Protein AF-X0VLS6-F1 (afdb_monomer_lite)

Foldseek 3Di:
DAFAKWKDKDAQADPVVCPPDPPPPPPPRCCCPVCQPDADDAQWKKFKFKWFAAPVGDIDDTHWHPFQDWDDDPNDTTGTRMDHHHDDDPPDQPVPGRHMDMDMGRPDPPDDQPDDPVVRAQHAADCPPPDPSHRNGHGDDMDMDMDIPDDDLADADWDDKQQAAPVDNPHCRPNDIDTDRDDPNDVNFDFDPPPDDPPDFKTATADFDWAQKDADPDDDDPVRSPHRMDGDDTDPGGDGRGIDGPSCVPRVPPPDD

Radius of gyration: 24.27 Å; chains: 1; bounding box: 60×55×73 Å

Sequence (257 aa):
ATIDYSVNVAEKEDNTADAATPPGSIESKVSKLEYPSSTLKQNRTYQVGVVLSDRFGRQSTVILSSQDSTVQSGGNNFGGSTTFTAYLDETVDKVTFPGNALRVLFNQPIGPDSPNTSTGWPGIYNDDTTDKNYNPLGWYSYKIVVKQQEQEYYNVYLPGVLAAYPDDKELEIGKTSHTVLINDNINKVPRDLVEVGPTQKQFRSSVDLNGRVENQDSSPTSQNSKFTNKQFYPTKAGDVVSTIASDDDLFNGENTL

Structure (mmCIF, N/CA/C/O backbone):
data_AF-X0VLS6-F1
#
_entry.id   AF-X0VLS6-F1
#
loop_
_atom_site.group_PDB
_atom_site.id
_atom_site.type_symbol
_atom_site.label_atom_id
_atom_site.label_alt_id
_atom_site.label_comp_id
_atom_site.label_asym_id
_atom_site.label_entity_id
_atom_site.label_seq_id
_atom_site.pdbx_PDB_ins_code
_atom_site.Cartn_x
_atom_site.Cartn_y
_atom_site.Cartn_z
_atom_site.occupancy
_atom_site.B_iso_or_equiv
_atom_site.auth_seq_id
_atom_site.auth_comp_id
_atom_site.auth_asym_id
_atom_site.auth_atom_id
_atom_site.pdbx_PDB_model_num
ATOM 1 N N . ALA A 1 1 ? -21.217 0.503 14.279 1.00 63.03 1 ALA A N 1
ATOM 2 C CA . ALA A 1 1 ? -20.271 1.312 15.068 1.00 63.03 1 ALA A CA 1
ATOM 3 C C . ALA A 1 1 ? -19.613 2.318 14.144 1.00 63.03 1 ALA A C 1
ATOM 5 O O . ALA A 1 1 ? -19.244 1.932 13.042 1.00 63.03 1 ALA A O 1
ATOM 6 N N . THR A 1 2 ? -19.524 3.577 14.553 1.00 78.00 2 THR A N 1
ATOM 7 C CA . THR A 1 2 ? -18.857 4.644 13.797 1.00 78.00 2 THR A CA 1
ATOM 8 C C . THR A 1 2 ? -17.565 4.983 14.519 1.00 78.00 2 THR A C 1
ATOM 10 O O . THR A 1 2 ? -17.598 5.250 15.716 1.00 78.00 2 THR A O 1
ATOM 13 N N . ILE A 1 3 ? -16.440 4.934 13.812 1.00 88.50 3 ILE A N 1
ATOM 14 C CA . ILE A 1 3 ? -15.154 5.394 14.336 1.00 88.50 3 ILE A CA 1
ATOM 15 C C . ILE A 1 3 ? -14.855 6.722 13.666 1.00 88.50 3 ILE A C 1
ATOM 17 O O . ILE A 1 3 ? -14.916 6.823 12.439 1.00 88.50 3 ILE A O 1
ATOM 21 N N . ASP A 1 4 ? -14.533 7.721 14.478 1.00 90.56 4 ASP A N 1
ATOM 22 C CA . ASP A 1 4 ? -14.180 9.038 13.985 1.00 90.56 4 ASP A CA 1
ATOM 23 C C . ASP A 1 4 ? -12.691 9.096 13.625 1.00 90.56 4 ASP A C 1
ATOM 25 O O . ASP A 1 4 ? -11.817 9.315 14.468 1.00 90.56 4 ASP A O 1
ATOM 29 N N . TYR A 1 5 ? -12.411 8.864 12.347 1.00 94.25 5 TYR A N 1
ATOM 30 C CA . TYR A 1 5 ? -11.083 9.007 11.776 1.00 94.25 5 TYR A CA 1
ATOM 31 C C . TYR A 1 5 ? -11.152 9.654 10.399 1.00 94.25 5 TYR A C 1
ATOM 33 O O . TYR A 1 5 ? -12.177 9.585 9.722 1.00 94.25 5 TYR A O 1
ATOM 41 N N . SER A 1 6 ? -10.044 10.231 9.963 1.00 94.62 6 SER A N 1
ATOM 42 C CA . SER A 1 6 ? -9.880 10.833 8.647 1.00 94.62 6 SER A CA 1
ATOM 43 C C . SER A 1 6 ? -8.611 10.313 7.973 1.00 94.62 6 SER A C 1
ATOM 45 O O . SER A 1 6 ? -7.688 9.829 8.631 1.00 94.62 6 SER A O 1
ATOM 47 N N . VAL A 1 7 ? -8.561 10.387 6.646 1.00 94.88 7 VAL A N 1
ATOM 48 C CA . VAL A 1 7 ? -7.482 9.822 5.826 1.00 94.88 7 VAL A CA 1
ATOM 49 C C . VAL A 1 7 ? -6.867 10.899 4.944 1.00 94.88 7 VAL A C 1
ATOM 51 O O . VAL A 1 7 ? -7.560 11.784 4.443 1.00 94.88 7 VAL A O 1
ATOM 54 N N . ASN A 1 8 ? -5.560 10.814 4.729 1.00 93.06 8 ASN A N 1
ATOM 55 C CA . ASN A 1 8 ? -4.818 11.682 3.824 1.00 93.06 8 ASN A CA 1
ATOM 56 C C . ASN A 1 8 ? -3.721 10.891 3.086 1.00 93.06 8 ASN A C 1
ATOM 58 O O . ASN A 1 8 ? -3.303 9.823 3.534 1.00 93.06 8 ASN A O 1
ATOM 62 N N . VAL A 1 9 ? -3.249 11.427 1.962 1.00 92.06 9 VAL A N 1
ATOM 63 C CA . VAL A 1 9 ? -1.968 11.050 1.356 1.00 92.06 9 VAL A CA 1
ATOM 64 C C . VAL A 1 9 ? -1.042 12.254 1.442 1.00 92.06 9 VAL A C 1
ATOM 66 O O . VAL A 1 9 ? -1.406 13.339 0.991 1.00 92.06 9 VAL A O 1
ATOM 69 N N . ALA A 1 10 ? 0.152 12.042 1.982 1.00 88.88 10 ALA A N 1
ATOM 70 C CA . ALA A 1 10 ? 1.196 13.056 2.051 1.00 88.88 10 ALA A CA 1
ATOM 71 C C . ALA A 1 10 ? 2.574 12.404 1.949 1.00 88.88 10 ALA A C 1
ATOM 73 O O . ALA A 1 10 ? 2.706 11.181 2.070 1.00 88.88 10 ALA A O 1
ATOM 74 N N . GLU A 1 11 ? 3.601 13.223 1.739 1.00 87.81 11 GLU A N 1
ATOM 75 C CA . GLU A 1 11 ? 4.988 12.764 1.723 1.00 87.81 11 GLU A CA 1
ATOM 76 C C . GLU A 1 11 ? 5.339 12.047 3.026 1.00 87.81 11 GLU A C 1
ATOM 78 O O . GLU A 1 11 ? 4.756 12.302 4.082 1.00 87.81 11 GLU A O 1
ATOM 83 N N . LYS A 1 12 ? 6.285 11.118 2.969 1.00 86.31 12 LYS A N 1
ATOM 84 C CA . LYS A 1 12 ? 6.797 10.461 4.169 1.00 86.31 12 LYS A CA 1
ATOM 85 C C . LYS A 1 12 ? 7.438 11.476 5.097 1.00 86.31 12 LYS A C 1
ATOM 87 O O . LYS A 1 12 ? 8.182 12.344 4.653 1.00 86.31 12 LYS A O 1
ATOM 92 N N . GLU A 1 13 ? 7.162 11.347 6.391 1.00 76.69 13 GLU A N 1
ATOM 93 C CA . GLU A 1 13 ? 7.786 12.233 7.369 1.00 76.69 13 GLU A CA 1
ATOM 94 C C . GLU A 1 13 ? 9.285 11.967 7.465 1.00 76.69 13 GLU A C 1
ATOM 96 O O . GLU A 1 13 ? 9.726 10.817 7.573 1.00 76.69 13 GLU A O 1
ATOM 101 N N . ASP A 1 14 ? 10.048 13.057 7.428 1.00 67.62 14 ASP A N 1
ATOM 102 C CA . ASP A 1 14 ? 11.479 13.072 7.668 1.00 67.62 14 ASP A CA 1
ATOM 103 C C . ASP A 1 14 ? 11.739 13.377 9.142 1.00 67.62 14 ASP A C 1
ATOM 105 O O . ASP A 1 14 ? 11.674 14.525 9.570 1.00 67.62 14 ASP A O 1
ATOM 109 N N . ASN A 1 15 ? 12.018 12.332 9.916 1.00 60.94 15 ASN A N 1
ATOM 110 C CA . ASN A 1 15 ? 12.342 12.457 11.337 1.00 60.94 15 ASN A CA 1
ATOM 111 C C . ASN A 1 15 ? 13.812 12.106 11.620 1.00 60.94 15 ASN A C 1
ATOM 113 O O . ASN A 1 15 ? 14.164 11.666 12.709 1.00 60.94 15 ASN A O 1
ATOM 117 N N . THR A 1 16 ? 14.698 12.334 10.641 1.00 56.81 16 THR A N 1
ATOM 118 C CA . THR A 1 16 ? 16.154 12.123 10.783 1.00 56.81 16 THR A CA 1
ATOM 119 C C . THR A 1 16 ? 16.822 13.036 11.822 1.00 56.81 16 THR A C 1
ATOM 121 O O . THR A 1 16 ? 17.948 12.764 12.233 1.00 56.81 16 THR A O 1
ATOM 124 N N . ALA A 1 17 ? 16.135 14.086 12.286 1.00 53.53 17 ALA A N 1
ATOM 125 C CA . ALA A 1 17 ? 16.605 14.985 13.340 1.00 53.53 17 ALA A CA 1
ATOM 126 C C . ALA A 1 17 ? 16.283 14.507 14.776 1.00 53.53 17 ALA A C 1
ATOM 128 O O . ALA A 1 17 ? 16.876 15.024 15.722 1.00 53.53 17 ALA A O 1
ATOM 129 N N . ASP A 1 18 ? 15.410 13.506 14.958 1.00 53.88 18 ASP A N 1
ATOM 130 C CA . ASP A 1 18 ? 15.049 12.949 16.274 1.00 53.88 18 ASP A CA 1
ATOM 131 C C . ASP A 1 18 ? 16.057 11.869 16.717 1.00 53.88 18 ASP A C 1
ATOM 133 O O . ASP A 1 18 ? 15.724 10.718 16.989 1.00 53.88 18 ASP A O 1
ATOM 137 N N . ALA A 1 19 ? 17.335 12.240 16.822 1.00 49.69 19 ALA A N 1
ATOM 138 C CA . ALA A 1 19 ? 18.431 11.349 17.229 1.00 49.69 19 ALA A CA 1
ATOM 139 C C . ALA A 1 19 ? 18.357 10.856 18.698 1.00 49.69 19 ALA A C 1
ATOM 141 O O . ALA A 1 19 ? 19.306 10.251 19.196 1.00 49.69 19 ALA A O 1
ATOM 142 N N . ALA A 1 20 ? 17.256 11.125 19.409 1.00 51.69 20 ALA A N 1
ATOM 143 C CA . ALA A 1 20 ? 17.086 10.853 20.836 1.00 51.69 20 ALA A CA 1
ATOM 144 C C . ALA A 1 20 ? 15.886 9.949 21.175 1.00 51.69 20 ALA A C 1
ATOM 146 O O . ALA A 1 20 ? 15.536 9.843 22.350 1.00 51.69 20 ALA A O 1
ATOM 147 N N . THR A 1 21 ? 15.252 9.284 20.203 1.00 48.81 21 THR A N 1
ATOM 148 C CA . THR A 1 21 ? 14.234 8.265 20.510 1.00 48.81 21 THR A CA 1
ATOM 149 C C . THR A 1 21 ? 14.903 6.905 20.752 1.00 48.81 21 THR A C 1
ATOM 151 O O . THR A 1 21 ? 15.484 6.333 19.827 1.00 48.81 21 THR A O 1
ATOM 154 N N . PRO A 1 22 ? 14.887 6.365 21.987 1.00 46.28 22 PRO A N 1
ATOM 155 C CA . PRO A 1 22 ? 15.454 5.051 22.260 1.00 46.28 22 PRO A CA 1
ATOM 156 C C . PRO A 1 22 ? 14.721 3.951 21.467 1.00 46.28 22 PRO A C 1
ATOM 158 O O . PRO A 1 22 ? 13.501 4.019 21.284 1.00 46.28 22 PRO A O 1
ATOM 161 N N . PRO A 1 23 ? 15.427 2.897 21.017 1.00 42.62 23 PRO A N 1
ATOM 162 C CA . PRO A 1 23 ? 14.788 1.760 20.367 1.00 42.62 23 PRO A CA 1
ATOM 163 C C . PRO A 1 23 ? 13.777 1.121 21.332 1.00 42.62 23 PRO A C 1
ATOM 165 O O . PRO A 1 23 ? 14.145 0.646 22.404 1.00 42.62 23 PRO A O 1
ATOM 168 N N . GLY A 1 24 ? 12.493 1.153 20.967 1.00 46.25 24 GLY A N 1
ATOM 169 C CA . GLY A 1 24 ? 11.385 0.630 21.778 1.00 46.25 24 GLY A CA 1
ATOM 170 C C . GLY A 1 24 ? 10.363 1.673 22.243 1.00 46.25 24 GLY A C 1
ATOM 171 O O . GLY A 1 24 ? 9.257 1.290 22.620 1.00 46.25 24 GLY A O 1
ATOM 172 N N . SER A 1 25 ? 10.654 2.975 22.153 1.00 45.06 25 SER A N 1
ATOM 173 C CA . SER A 1 25 ? 9.617 4.012 22.235 1.00 45.06 25 SER A CA 1
ATOM 174 C C . SER A 1 25 ? 9.055 4.253 20.836 1.00 45.06 25 SER A C 1
ATOM 176 O O . SER A 1 25 ? 9.600 5.044 20.070 1.00 45.06 25 SER A O 1
ATOM 178 N N . ILE A 1 26 ? 7.995 3.526 20.471 1.00 44.97 26 ILE A N 1
ATOM 179 C CA . ILE A 1 26 ? 7.269 3.739 19.212 1.00 44.97 26 ILE A CA 1
ATOM 180 C C . ILE A 1 26 ? 6.478 5.050 19.330 1.00 44.97 26 ILE A C 1
ATOM 182 O O . ILE A 1 26 ? 5.266 5.050 19.523 1.00 44.97 26 ILE A O 1
ATOM 186 N N . GLU A 1 27 ? 7.154 6.188 19.201 1.00 49.00 27 GLU A N 1
ATOM 187 C CA . GLU A 1 27 ? 6.511 7.348 18.594 1.00 49.00 27 GLU A CA 1
ATOM 188 C C . GLU A 1 27 ? 6.609 7.144 17.077 1.00 49.00 27 GLU A C 1
ATOM 190 O O . GLU A 1 27 ? 7.662 7.284 16.464 1.00 49.00 27 GLU A O 1
ATOM 195 N N . SER A 1 28 ? 5.504 6.673 16.497 1.00 52.31 28 SER A N 1
ATOM 196 C CA . SER A 1 28 ? 5.309 6.272 15.097 1.00 52.31 28 SER A CA 1
ATOM 197 C C . SER A 1 28 ? 5.700 7.366 14.090 1.00 52.31 28 SER A C 1
ATOM 199 O O . SER A 1 28 ? 4.836 8.084 13.583 1.00 52.31 28 SER A O 1
ATOM 201 N N . LYS A 1 29 ? 6.994 7.503 13.788 1.00 54.50 29 LYS A N 1
ATOM 202 C CA . LYS A 1 29 ? 7.514 8.614 12.977 1.00 54.50 29 LYS A CA 1
ATOM 203 C C . LYS A 1 29 ? 8.656 8.252 12.018 1.00 54.50 29 LYS A C 1
ATOM 205 O O . LYS A 1 29 ? 9.225 9.124 11.383 1.00 54.50 29 LYS A O 1
ATOM 210 N N . VAL A 1 30 ? 8.990 6.987 11.800 1.00 60.09 30 VAL A N 1
ATOM 211 C CA . VAL A 1 30 ? 10.199 6.615 11.026 1.00 60.09 30 VAL A CA 1
ATOM 212 C C . VAL A 1 30 ? 9.938 6.207 9.569 1.00 60.09 30 VAL A C 1
ATOM 214 O O . VAL A 1 30 ? 10.781 5.577 8.946 1.00 60.09 30 VAL A O 1
ATOM 217 N N . SER A 1 31 ? 8.816 6.608 8.960 1.00 65.56 31 SER A N 1
ATOM 218 C CA . SER A 1 31 ? 8.404 6.116 7.626 1.00 65.56 31 SER A CA 1
ATOM 219 C C . SER A 1 31 ? 9.444 6.282 6.498 1.00 65.56 31 SER A C 1
ATOM 221 O O . SER A 1 31 ? 9.544 5.406 5.633 1.00 65.56 31 SER A O 1
ATOM 223 N N . LYS A 1 32 ? 10.233 7.369 6.501 1.00 72.38 32 LYS A N 1
ATOM 224 C CA . LYS A 1 32 ? 11.347 7.589 5.558 1.00 72.38 32 LYS A CA 1
ATOM 225 C C . LYS A 1 32 ? 12.563 6.701 5.857 1.00 72.38 32 LYS A C 1
ATOM 227 O O . LYS A 1 32 ? 13.225 6.266 4.923 1.00 72.38 32 LYS A O 1
ATOM 232 N N . LEU A 1 33 ? 12.839 6.419 7.132 1.00 72.19 33 LEU A N 1
ATOM 233 C CA . LEU A 1 33 ? 13.972 5.598 7.572 1.00 72.19 33 LEU A CA 1
ATOM 234 C C . LEU A 1 33 ? 13.683 4.093 7.458 1.00 72.19 33 LEU A C 1
ATOM 236 O O . LEU A 1 33 ? 14.534 3.345 6.995 1.00 72.19 33 LEU A O 1
ATOM 240 N N . GLU A 1 34 ? 12.486 3.650 7.847 1.00 72.06 34 GLU A N 1
ATOM 241 C CA . GLU A 1 34 ? 12.073 2.242 7.775 1.00 72.06 34 GLU A CA 1
ATOM 242 C C . GLU A 1 34 ? 11.823 1.786 6.337 1.00 72.06 34 GLU A C 1
ATOM 244 O O . GLU A 1 34 ? 12.120 0.650 5.978 1.00 72.06 34 GLU A O 1
ATOM 249 N N . TYR A 1 35 ? 11.274 2.672 5.500 1.00 77.12 35 TYR A N 1
ATOM 250 C CA . TYR A 1 35 ? 10.853 2.325 4.145 1.00 77.12 35 TYR A CA 1
ATOM 251 C C . TYR A 1 35 ? 11.384 3.315 3.096 1.00 77.12 35 TYR A C 1
ATOM 253 O O . TYR A 1 35 ? 10.581 3.876 2.348 1.00 77.12 35 TYR A O 1
ATOM 261 N N . PRO A 1 36 ? 12.701 3.536 2.970 1.00 74.31 36 PRO A N 1
ATOM 262 C CA . PRO A 1 36 ? 13.257 4.573 2.093 1.00 74.31 36 PRO A CA 1
ATOM 263 C C . PRO A 1 36 ? 12.896 4.376 0.613 1.00 74.31 36 PRO A C 1
ATOM 265 O O . PRO A 1 36 ? 12.669 5.343 -0.103 1.00 74.31 36 PRO A O 1
ATOM 268 N N . SER A 1 37 ? 12.765 3.123 0.166 1.00 75.25 37 SER A N 1
ATOM 269 C CA . SER A 1 37 ? 12.515 2.782 -1.245 1.00 75.25 37 SER A CA 1
ATOM 270 C C . SER A 1 37 ? 11.058 2.421 -1.555 1.00 75.25 37 SER A C 1
ATOM 272 O O . SER A 1 37 ? 10.762 1.911 -2.632 1.00 75.25 37 SER A O 1
ATOM 274 N N . SER A 1 38 ? 10.131 2.632 -0.616 1.00 81.56 38 SER A N 1
ATOM 275 C CA . SER A 1 38 ? 8.702 2.362 -0.839 1.00 81.56 38 SER A CA 1
ATOM 276 C C . SER A 1 38 ? 7.930 3.659 -1.038 1.00 81.56 38 SER A C 1
ATOM 278 O O . SER A 1 38 ? 8.164 4.637 -0.342 1.00 81.56 38 SER A O 1
ATOM 280 N N . THR A 1 39 ? 6.946 3.673 -1.924 1.00 86.75 39 THR A N 1
ATOM 281 C CA . THR A 1 39 ? 6.028 4.808 -2.073 1.00 86.75 39 THR A CA 1
ATOM 282 C C . THR A 1 39 ? 4.646 4.301 -2.446 1.00 86.75 39 THR A C 1
ATOM 284 O O . THR A 1 39 ? 4.511 3.254 -3.082 1.00 86.75 39 THR A O 1
ATOM 287 N N . LEU A 1 40 ? 3.614 5.055 -2.074 1.00 88.56 40 LEU A N 1
ATOM 288 C CA . LEU A 1 40 ? 2.271 4.842 -2.592 1.00 88.56 40 LEU A CA 1
ATOM 289 C C . LEU A 1 40 ? 2.274 5.006 -4.121 1.00 88.56 40 LEU A C 1
ATOM 291 O O . LEU A 1 40 ? 2.936 5.905 -4.654 1.00 88.56 40 LEU A O 1
ATOM 295 N N . LYS A 1 41 ? 1.554 4.130 -4.831 1.00 87.25 41 LYS A N 1
ATOM 296 C CA . LYS A 1 41 ? 1.437 4.216 -6.291 1.00 87.25 41 LYS A CA 1
ATOM 297 C C . LYS A 1 41 ? 0.589 5.422 -6.653 1.00 87.25 41 LYS A C 1
ATOM 299 O O . LYS A 1 41 ? -0.475 5.605 -6.086 1.00 87.25 41 LYS A O 1
ATOM 304 N N . GLN A 1 42 ? 1.036 6.190 -7.633 1.00 88.81 42 GLN A N 1
ATOM 305 C CA . GLN A 1 42 ? 0.333 7.380 -8.104 1.00 88.81 42 GLN A CA 1
ATOM 306 C C . GLN A 1 42 ? -0.798 7.035 -9.077 1.00 88.81 42 GLN A C 1
ATOM 308 O O . GLN A 1 42 ? -0.799 5.971 -9.703 1.00 88.81 42 GLN A O 1
ATOM 313 N N . ASN A 1 43 ? -1.719 7.981 -9.253 1.00 89.69 43 ASN A N 1
ATOM 314 C CA . ASN A 1 43 ? -2.941 7.852 -10.045 1.00 89.69 43 ASN A CA 1
ATOM 315 C C . ASN A 1 43 ? -3.792 6.657 -9.604 1.00 89.69 43 ASN A C 1
ATOM 317 O O . ASN A 1 43 ? -4.210 5.827 -10.414 1.00 89.69 43 ASN A O 1
ATOM 321 N N . ARG A 1 44 ? -3.974 6.533 -8.290 1.00 90.94 44 ARG A N 1
ATOM 322 C CA . ARG A 1 44 ? -4.742 5.460 -7.660 1.00 90.94 44 ARG A CA 1
ATOM 323 C C . ARG A 1 44 ? -5.655 6.020 -6.590 1.00 90.94 44 ARG A C 1
ATOM 325 O O . ARG A 1 44 ? -5.337 7.005 -5.924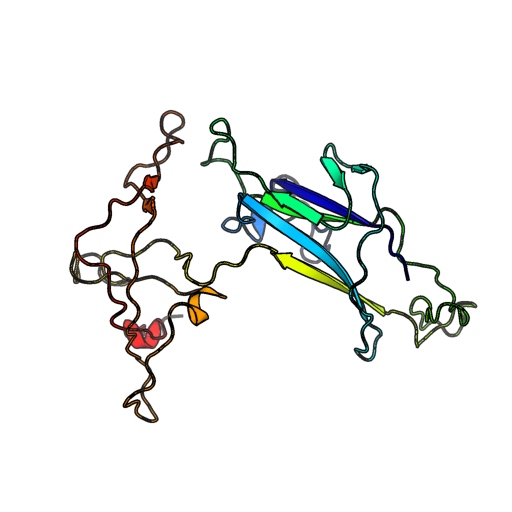 1.00 90.94 44 ARG A O 1
ATOM 332 N N . THR A 1 45 ? -6.769 5.339 -6.405 1.00 94.75 45 THR A N 1
ATOM 333 C CA . THR A 1 45 ? -7.748 5.607 -5.370 1.00 94.75 45 THR A CA 1
ATOM 334 C C . THR A 1 45 ? -7.634 4.532 -4.302 1.00 94.75 45 THR A C 1
ATOM 336 O O . THR A 1 45 ? -7.796 3.337 -4.568 1.00 94.75 45 THR A O 1
ATOM 339 N N . TYR A 1 46 ? -7.382 4.965 -3.073 1.00 95.44 46 TYR A N 1
ATOM 340 C CA . TYR A 1 46 ? -7.296 4.103 -1.906 1.00 95.44 46 TYR A CA 1
ATOM 341 C C . TYR A 1 46 ? -8.494 4.337 -0.998 1.00 95.44 46 TYR A C 1
ATOM 343 O O . TYR A 1 46 ? -8.858 5.474 -0.711 1.00 95.44 46 TYR A O 1
ATOM 351 N N . GLN A 1 47 ? -9.090 3.249 -0.524 1.00 95.88 47 GLN A N 1
ATOM 352 C CA . GLN A 1 47 ? -10.107 3.257 0.514 1.00 95.88 47 GLN A CA 1
ATOM 353 C C . GLN A 1 47 ? -9.551 2.582 1.763 1.00 95.88 47 GLN A C 1
ATOM 355 O O . GLN A 1 47 ? -9.024 1.472 1.699 1.00 95.88 47 GLN A O 1
ATOM 360 N N . VAL A 1 48 ? -9.676 3.253 2.898 1.00 96.62 48 VAL A N 1
ATOM 361 C CA . VAL A 1 48 ? -9.113 2.830 4.177 1.00 96.62 48 VAL A CA 1
ATOM 362 C C . VAL A 1 48 ? -10.240 2.547 5.144 1.00 96.62 48 VAL A C 1
ATOM 364 O O . VAL A 1 48 ? -11.145 3.365 5.310 1.00 96.62 48 VAL A O 1
ATOM 367 N N . GLY A 1 49 ? -10.158 1.402 5.802 1.00 96.31 49 GLY A N 1
ATOM 368 C CA . GLY A 1 49 ? -11.090 0.966 6.825 1.00 96.31 49 GLY A CA 1
ATOM 369 C C . GLY A 1 49 ? -10.379 0.576 8.112 1.00 96.31 49 GLY A C 1
ATOM 370 O O . GLY A 1 49 ? -9.198 0.226 8.109 1.00 96.31 49 GLY A O 1
ATOM 371 N N . VAL A 1 50 ? -11.126 0.591 9.208 1.00 95.94 50 VAL A N 1
ATOM 372 C CA . VAL A 1 50 ? -10.684 0.073 10.504 1.00 95.94 50 VAL A CA 1
ATOM 373 C C . VAL A 1 50 ? -11.450 -1.210 10.806 1.00 95.94 50 VAL A C 1
ATOM 375 O O . VAL A 1 50 ? -12.668 -1.271 10.645 1.00 95.94 50 VAL A O 1
ATOM 378 N N . VAL A 1 51 ? -10.744 -2.243 11.251 1.00 96.06 51 VAL A N 1
ATOM 379 C CA . VAL A 1 51 ? -11.337 -3.483 11.761 1.00 96.06 51 VAL A CA 1
ATOM 380 C C . VAL A 1 51 ? -10.967 -3.611 13.227 1.00 96.06 51 VAL A C 1
ATOM 382 O O . VAL A 1 51 ? -9.786 -3.609 13.568 1.00 96.06 51 VAL A O 1
ATOM 385 N N . LEU A 1 52 ? -11.965 -3.736 14.094 1.00 95.00 52 LEU A N 1
ATOM 386 C CA . LEU A 1 52 ? -11.755 -3.978 15.516 1.00 95.00 52 LEU A CA 1
ATOM 387 C C . LEU A 1 52 ? -11.645 -5.477 15.766 1.00 95.00 52 LEU A C 1
ATOM 389 O O . LEU A 1 52 ? -12.301 -6.276 15.100 1.00 95.00 52 LEU A O 1
ATOM 393 N N . SER A 1 53 ? -10.786 -5.861 16.701 1.00 95.19 53 SER A N 1
ATOM 394 C CA . SER A 1 53 ? -10.566 -7.245 17.110 1.00 95.19 53 SER A CA 1
ATOM 395 C C . SER A 1 53 ? -10.610 -7.345 18.627 1.00 95.19 53 SER A C 1
ATOM 397 O O . SER A 1 53 ? -10.026 -6.522 19.335 1.00 95.19 53 SER A O 1
ATOM 399 N N . ASP A 1 54 ? -11.305 -8.349 19.144 1.00 94.19 54 ASP A N 1
ATOM 400 C CA . ASP A 1 54 ? -11.224 -8.674 20.565 1.00 94.19 54 ASP A CA 1
ATOM 401 C C . ASP A 1 54 ? -9.952 -9.483 20.876 1.00 94.19 54 ASP A C 1
ATOM 403 O O . ASP A 1 54 ? -9.174 -9.837 19.984 1.00 94.19 54 ASP A O 1
ATOM 407 N N . ARG A 1 55 ? -9.730 -9.796 22.157 1.00 93.50 55 ARG A N 1
ATOM 408 C CA . ARG A 1 55 ? -8.573 -10.596 22.595 1.00 93.50 55 ARG A CA 1
ATOM 409 C C . ARG A 1 55 ? -8.598 -12.039 22.060 1.00 93.50 55 ARG A C 1
ATOM 411 O O . ARG A 1 55 ? -7.557 -12.687 22.011 1.00 93.50 55 ARG A O 1
ATOM 418 N N . PHE A 1 56 ? -9.759 -12.540 21.639 1.00 92.62 56 PHE A N 1
ATOM 419 C CA . PHE A 1 56 ? -9.949 -13.902 21.130 1.00 92.62 56 PHE A CA 1
ATOM 420 C C . PHE A 1 56 ? -9.880 -13.985 19.596 1.00 92.62 56 PHE A C 1
ATOM 422 O O . PHE A 1 56 ? -10.065 -15.061 19.029 1.00 92.62 56 PHE A O 1
ATOM 429 N N . GLY A 1 57 ? -9.607 -12.868 18.915 1.00 90.25 57 GLY A N 1
ATOM 430 C CA . GLY A 1 57 ? -9.441 -12.798 17.466 1.00 90.25 57 GLY A CA 1
ATOM 431 C C . GLY A 1 57 ? -10.741 -12.687 16.664 1.00 90.25 57 GLY A C 1
ATOM 432 O O . GLY A 1 57 ? -10.677 -12.732 15.434 1.00 90.25 57 GLY A O 1
ATOM 433 N N . ARG A 1 58 ? -11.905 -12.510 17.307 1.00 92.75 58 ARG A N 1
ATOM 434 C CA . ARG A 1 58 ? -13.162 -12.190 16.605 1.00 92.75 58 ARG A CA 1
ATOM 435 C C . ARG A 1 58 ? -13.100 -10.748 16.115 1.00 92.75 58 ARG A C 1
ATOM 437 O O . ARG A 1 58 ? -12.618 -9.870 16.828 1.00 92.75 58 ARG A O 1
ATOM 444 N N . GLN A 1 59 ? -13.585 -10.511 14.900 1.00 94.56 59 GLN A N 1
ATOM 445 C CA . GLN A 1 59 ? -13.391 -9.243 14.196 1.00 94.56 59 GLN A CA 1
ATOM 446 C C . GLN A 1 59 ? -14.720 -8.569 13.867 1.00 94.56 59 GLN A C 1
ATOM 448 O O . GLN A 1 59 ? -15.717 -9.240 13.594 1.00 94.56 59 GLN A O 1
ATOM 453 N N . SER A 1 60 ? -14.726 -7.237 13.865 1.00 92.88 60 SER A N 1
ATOM 454 C CA . SER A 1 60 ? -15.822 -6.462 13.291 1.00 92.88 60 SER A CA 1
ATOM 455 C C . SER A 1 60 ? -15.806 -6.547 11.762 1.00 92.88 60 SER A C 1
ATOM 457 O O . SER A 1 60 ? -14.802 -6.895 11.140 1.00 92.88 60 SER A O 1
ATOM 459 N N . THR A 1 61 ? -16.902 -6.139 11.125 1.00 93.50 61 THR A N 1
ATOM 460 C CA . THR A 1 61 ? -16.844 -5.738 9.715 1.00 93.50 61 THR A CA 1
ATOM 461 C C . THR A 1 61 ? -15.923 -4.527 9.548 1.00 93.50 61 THR A C 1
ATOM 463 O O . THR A 1 61 ? -15.601 -3.841 10.523 1.00 93.50 61 THR A O 1
ATOM 466 N N . VAL A 1 62 ? -15.529 -4.231 8.309 1.00 95.19 62 VAL A N 1
ATOM 467 C CA . VAL A 1 62 ? -14.761 -3.020 8.000 1.00 95.19 62 VAL A CA 1
ATOM 468 C C . VAL A 1 62 ? -15.598 -1.786 8.331 1.00 95.19 62 VAL A C 1
ATOM 470 O O . VAL A 1 62 ? -16.704 -1.623 7.816 1.00 95.19 62 VAL A O 1
ATOM 473 N N . ILE A 1 63 ? -15.070 -0.930 9.200 1.00 94.12 63 ILE A N 1
ATOM 474 C CA . ILE A 1 63 ? -15.669 0.346 9.580 1.00 94.12 63 ILE A CA 1
ATOM 475 C C . ILE A 1 63 ? -15.019 1.422 8.719 1.00 94.12 63 ILE A C 1
ATOM 477 O O . ILE A 1 63 ? -13.808 1.626 8.784 1.00 94.12 63 ILE A O 1
ATOM 481 N N . LEU A 1 64 ? -15.828 2.085 7.897 1.00 94.69 64 LEU A N 1
ATOM 482 C CA . LEU A 1 64 ? -15.397 3.226 7.101 1.00 94.69 64 LEU A CA 1
ATOM 483 C C . LEU A 1 64 ? -15.606 4.519 7.888 1.00 94.69 64 LEU A C 1
ATOM 485 O O . LEU A 1 64 ? -16.560 4.644 8.657 1.00 94.69 64 LEU A O 1
ATOM 489 N N . SER A 1 65 ? -14.721 5.482 7.661 1.00 92.75 65 SER A N 1
ATOM 490 C CA . SER A 1 65 ? -14.869 6.845 8.157 1.00 92.75 65 SER A CA 1
ATOM 491 C C . SER A 1 65 ? -16.155 7.465 7.617 1.00 92.75 65 SER A C 1
ATOM 493 O O . SER A 1 65 ? -16.434 7.385 6.417 1.00 92.75 65 SER A O 1
ATOM 495 N N . SER A 1 66 ? -16.904 8.099 8.517 1.00 86.50 66 SER A N 1
ATOM 496 C CA . SER A 1 66 ? -18.082 8.912 8.216 1.00 86.50 66 SER A CA 1
ATOM 497 C C . SER A 1 66 ? -17.753 10.405 8.095 1.00 86.50 66 SER A C 1
ATOM 499 O O . SER A 1 66 ? -18.649 11.234 8.225 1.00 86.50 66 SER A O 1
ATOM 501 N N . GLN A 1 67 ? -16.474 10.764 7.946 1.00 87.19 67 GLN A N 1
ATOM 502 C CA . GLN A 1 67 ? -16.055 12.155 7.816 1.00 87.19 67 GLN A CA 1
ATOM 503 C C . GLN A 1 67 ? -16.278 12.655 6.390 1.00 87.19 67 GLN A C 1
ATOM 505 O O . GLN A 1 67 ? -15.619 12.202 5.457 1.00 87.19 67 GLN A O 1
ATOM 510 N N . ASP A 1 68 ? -17.177 13.626 6.248 1.00 79.62 68 ASP A N 1
ATOM 511 C CA . ASP A 1 68 ? -17.434 14.321 4.979 1.00 79.62 68 ASP A CA 1
ATOM 512 C C . ASP A 1 68 ? -16.690 15.664 4.892 1.00 79.62 68 ASP A C 1
ATOM 514 O O . ASP A 1 68 ? -16.462 16.194 3.804 1.00 79.62 68 ASP A O 1
ATOM 518 N N . SER A 1 69 ? -16.288 16.213 6.041 1.00 83.12 69 SER A N 1
ATOM 519 C CA . SER A 1 69 ? -15.585 17.493 6.145 1.00 83.12 69 SER A CA 1
ATOM 520 C C . SER A 1 69 ? -14.073 17.304 6.210 1.00 83.12 69 SER A C 1
ATOM 522 O O . SER A 1 69 ? -13.569 16.348 6.801 1.00 83.12 69 SER A O 1
ATOM 524 N N . THR A 1 70 ? -13.333 18.264 5.657 1.00 86.25 70 THR A N 1
ATOM 525 C CA . THR A 1 70 ? -11.872 18.282 5.756 1.00 86.25 70 THR A CA 1
ATOM 526 C C . THR A 1 70 ? -11.423 18.637 7.175 1.00 86.25 70 THR A C 1
ATOM 528 O O . THR A 1 70 ? -11.767 19.703 7.687 1.00 86.25 70 THR A O 1
ATOM 531 N N . VAL A 1 71 ? -10.591 17.789 7.777 1.00 87.69 71 VAL A N 1
ATOM 532 C CA . VAL A 1 71 ? -9.920 18.026 9.063 1.00 87.69 71 VAL A CA 1
ATOM 533 C C . VAL A 1 71 ? -8.472 18.438 8.804 1.00 87.69 71 VAL A C 1
ATOM 535 O O . VAL A 1 71 ? -7.756 17.775 8.059 1.00 87.69 71 VAL A O 1
ATOM 538 N N . GLN A 1 72 ? -8.029 19.535 9.415 1.00 87.19 72 GLN A N 1
ATOM 539 C CA . GLN A 1 72 ? -6.648 20.012 9.318 1.00 87.19 72 GLN A CA 1
ATOM 540 C C . GLN A 1 72 ? -5.819 19.477 10.481 1.00 87.19 72 GLN A C 1
ATOM 542 O O . GLN A 1 72 ? -6.183 19.682 11.637 1.00 87.19 72 GLN A O 1
ATOM 547 N N . SER A 1 73 ? -4.686 18.841 10.192 1.00 82.88 73 SER A N 1
ATOM 548 C CA . SER A 1 73 ? -3.717 18.446 11.218 1.00 82.88 73 SER A CA 1
ATOM 549 C C . SER A 1 73 ? -2.302 18.459 10.649 1.00 82.88 73 SER A C 1
ATOM 551 O O . SER A 1 73 ? -2.064 17.947 9.557 1.00 82.88 73 SER A O 1
ATOM 553 N N . GLY A 1 74 ? -1.361 19.090 11.359 1.00 76.75 74 GLY A N 1
ATOM 554 C CA . GLY A 1 74 ? 0.042 19.168 10.930 1.00 76.75 74 GLY A CA 1
ATOM 555 C C . GLY A 1 74 ? 0.236 19.762 9.527 1.00 76.75 74 GLY A C 1
ATOM 556 O O . GLY A 1 74 ? 1.073 19.272 8.778 1.00 76.75 74 GLY A O 1
ATOM 557 N N . GLY A 1 75 ? -0.582 20.749 9.138 1.00 79.94 75 GLY A N 1
ATOM 558 C CA . GLY A 1 75 ? -0.538 21.372 7.807 1.00 79.94 75 GLY A CA 1
ATOM 559 C C . GLY A 1 75 ? -1.101 20.519 6.662 1.00 79.94 75 GLY A C 1
ATOM 560 O O . GLY A 1 75 ? -0.999 20.927 5.510 1.00 79.94 75 GLY A O 1
ATOM 561 N N . ASN A 1 76 ? -1.690 19.357 6.963 1.00 85.00 76 ASN A N 1
ATOM 562 C CA . ASN A 1 76 ? -2.280 18.456 5.978 1.00 85.00 76 ASN A CA 1
ATOM 563 C C . ASN A 1 76 ? -3.808 18.406 6.088 1.00 85.00 76 ASN A C 1
ATOM 565 O O . ASN A 1 76 ? -4.383 18.470 7.179 1.00 85.00 76 ASN A O 1
ATOM 569 N N . ASN A 1 77 ? -4.445 18.200 4.935 1.00 90.19 77 ASN A N 1
ATOM 570 C CA . ASN A 1 77 ? -5.891 18.084 4.786 1.00 90.19 77 ASN A CA 1
ATOM 571 C C . ASN A 1 77 ? -6.298 16.606 4.833 1.00 90.19 77 ASN A C 1
ATOM 573 O O . ASN A 1 77 ? -6.016 15.857 3.896 1.00 90.19 77 ASN A O 1
ATOM 577 N N . PHE A 1 78 ? -6.998 16.188 5.880 1.00 92.88 78 PHE A N 1
ATOM 578 C CA . PHE A 1 78 ? -7.571 14.850 5.995 1.00 92.88 78 PHE A CA 1
ATOM 579 C C . PHE A 1 78 ? -9.051 14.868 5.615 1.00 92.88 78 PHE A C 1
ATOM 581 O O . PHE A 1 78 ? -9.767 15.796 5.976 1.00 92.88 78 PHE A O 1
ATOM 588 N N . GLY A 1 79 ? -9.511 13.846 4.899 1.00 91.94 79 GLY A N 1
ATOM 589 C CA . GLY A 1 79 ? -10.909 13.682 4.494 1.00 91.94 79 GLY A CA 1
ATOM 590 C C . GLY A 1 79 ? -11.480 12.335 4.930 1.00 91.94 79 GLY A C 1
ATOM 591 O O . GLY A 1 79 ? -10.946 11.690 5.830 1.00 91.94 79 GLY A O 1
ATOM 592 N N . GLY A 1 80 ? -12.557 11.903 4.277 1.00 92.12 80 GLY A N 1
ATOM 593 C CA . GLY A 1 80 ? -13.214 10.628 4.562 1.00 92.12 80 GLY A CA 1
ATOM 594 C C . GLY A 1 80 ? -12.378 9.386 4.237 1.00 92.12 80 GLY A C 1
ATOM 595 O O . GLY A 1 80 ? -11.177 9.437 3.985 1.00 92.12 80 GLY A O 1
ATOM 596 N N . SER A 1 81 ? -13.034 8.225 4.208 1.00 93.38 81 SER A N 1
ATOM 597 C CA . SER A 1 81 ? -12.364 6.921 4.045 1.00 93.38 81 SER A CA 1
ATOM 598 C C . SER A 1 81 ? -11.661 6.709 2.701 1.00 93.38 81 SER A C 1
ATOM 600 O O . SER A 1 81 ? -10.892 5.759 2.573 1.00 93.38 81 SER A O 1
ATOM 602 N N . THR A 1 82 ? -11.931 7.542 1.695 1.00 93.94 82 THR A N 1
ATOM 603 C CA . THR A 1 82 ? -11.399 7.387 0.336 1.00 93.94 82 THR A CA 1
ATOM 604 C C . THR A 1 82 ? -10.524 8.575 -0.030 1.00 93.94 82 THR A C 1
ATOM 606 O O . THR A 1 82 ? -10.923 9.723 0.143 1.00 93.94 82 THR A O 1
ATOM 609 N N . THR A 1 83 ? -9.339 8.299 -0.565 1.00 93.50 83 THR A N 1
ATOM 610 C CA . THR A 1 83 ? -8.370 9.314 -0.975 1.00 93.50 83 THR A CA 1
ATOM 611 C C . THR A 1 83 ? -7.744 8.947 -2.317 1.00 93.50 83 THR A C 1
ATOM 613 O O . THR A 1 83 ? -7.506 7.774 -2.611 1.00 93.50 83 THR A O 1
ATOM 616 N N . PHE A 1 84 ? -7.500 9.957 -3.147 1.00 92.88 84 PHE A N 1
ATOM 617 C CA . PHE A 1 84 ? -6.860 9.804 -4.447 1.00 92.88 84 PHE A CA 1
ATOM 618 C C . PHE A 1 84 ? -5.434 10.339 -4.382 1.00 92.88 84 PHE A C 1
ATOM 620 O O . PHE A 1 84 ? -5.202 11.455 -3.920 1.00 92.88 84 PHE A O 1
ATOM 627 N N . THR A 1 85 ? -4.479 9.561 -4.879 1.00 93.00 85 THR A N 1
ATOM 628 C CA . THR A 1 85 ? -3.104 10.021 -5.071 1.00 93.00 85 THR A CA 1
ATOM 629 C C . THR A 1 85 ? -2.898 10.388 -6.528 1.00 93.00 85 THR A C 1
ATOM 631 O O . THR A 1 85 ? -2.968 9.544 -7.417 1.00 93.00 85 THR A O 1
ATOM 634 N N . ALA A 1 86 ? -2.650 11.671 -6.770 1.00 90.88 86 ALA A N 1
ATOM 635 C CA . ALA A 1 86 ? -2.348 12.189 -8.095 1.00 90.88 86 ALA A CA 1
ATOM 636 C C . ALA A 1 86 ? -0.931 11.804 -8.548 1.00 90.88 86 ALA A C 1
ATOM 638 O O . ALA A 1 86 ? -0.110 11.325 -7.759 1.00 90.88 86 ALA A O 1
ATOM 639 N N . TYR A 1 87 ? -0.646 12.028 -9.831 1.00 88.62 87 TYR A N 1
ATOM 640 C CA . TYR A 1 87 ? 0.733 12.048 -10.306 1.00 88.62 87 TYR A CA 1
ATOM 641 C C . TYR A 1 87 ? 1.509 13.177 -9.629 1.00 88.62 87 TYR A C 1
ATOM 643 O O . TYR A 1 87 ? 0.951 14.242 -9.364 1.00 88.62 87 TYR A O 1
ATOM 651 N N . LEU A 1 88 ? 2.789 12.933 -9.354 1.00 85.62 88 LEU A N 1
ATOM 652 C CA . LEU A 1 88 ? 3.682 13.994 -8.907 1.00 85.62 88 LEU A CA 1
ATOM 653 C C . LEU A 1 88 ? 3.825 15.034 -10.013 1.00 85.62 88 LEU A C 1
ATOM 655 O O . LEU A 1 88 ? 3.952 14.695 -11.192 1.00 85.62 88 LEU A O 1
ATOM 659 N N . ASP A 1 89 ? 3.817 16.293 -9.599 1.00 84.12 89 ASP A N 1
ATOM 660 C CA . ASP A 1 89 ? 4.082 17.425 -10.471 1.00 84.12 89 ASP A CA 1
ATOM 661 C C . ASP A 1 89 ? 5.546 17.391 -10.957 1.00 84.12 89 ASP A C 1
ATOM 663 O O . ASP A 1 89 ? 6.444 16.895 -10.270 1.00 84.12 89 ASP A O 1
ATOM 667 N N . GLU A 1 90 ? 5.805 17.937 -12.145 1.00 80.00 90 GLU A N 1
ATOM 668 C CA . GLU A 1 90 ? 7.149 18.079 -12.714 1.00 80.00 90 GLU A CA 1
ATOM 669 C C . GLU A 1 90 ? 8.093 18.973 -11.888 1.00 80.00 90 GLU A C 1
ATOM 671 O O . GLU A 1 90 ? 9.296 19.019 -12.165 1.00 80.00 90 GLU A O 1
ATOM 676 N N . THR A 1 91 ? 7.551 19.720 -10.927 1.00 82.00 91 THR A N 1
ATOM 677 C CA . THR A 1 91 ? 8.280 20.551 -9.961 1.00 82.00 91 THR A CA 1
ATOM 678 C C . THR A 1 91 ? 8.869 19.758 -8.794 1.00 82.00 91 THR A C 1
ATOM 680 O O . THR A 1 91 ? 9.772 20.265 -8.131 1.00 82.00 91 THR A O 1
ATOM 683 N N . VAL A 1 92 ? 8.415 18.523 -8.553 1.00 82.25 92 VAL A N 1
ATOM 684 C CA . VAL A 1 92 ? 8.935 17.674 -7.473 1.00 82.25 92 VAL A CA 1
ATOM 685 C C . VAL A 1 92 ? 10.300 17.107 -7.865 1.00 82.25 92 VAL A C 1
ATOM 687 O O . VAL A 1 92 ? 10.440 16.416 -8.878 1.00 82.25 92 VAL A O 1
ATOM 690 N N . ASP A 1 93 ? 11.315 17.367 -7.040 1.00 79.75 93 ASP A N 1
ATOM 691 C CA . ASP A 1 93 ? 12.641 16.786 -7.224 1.00 79.75 93 ASP A CA 1
ATOM 692 C C . ASP A 1 93 ? 12.647 15.309 -6.810 1.00 79.75 93 ASP A C 1
ATOM 694 O O . ASP A 1 93 ? 12.666 14.955 -5.633 1.00 79.75 93 ASP A O 1
ATOM 698 N N . LYS A 1 94 ? 12.674 14.431 -7.813 1.00 75.81 94 LYS A N 1
ATOM 699 C CA . LYS A 1 94 ? 12.646 12.973 -7.643 1.00 75.81 94 LYS A CA 1
ATOM 700 C C . LYS A 1 94 ? 13.855 12.426 -6.874 1.00 75.81 94 LYS A C 1
ATOM 702 O O . LYS A 1 94 ? 13.794 11.292 -6.414 1.00 75.81 94 LYS A O 1
ATOM 707 N N . VAL A 1 95 ? 14.942 13.193 -6.765 1.00 72.12 95 VAL A N 1
ATOM 708 C CA . VAL A 1 95 ? 16.170 12.792 -6.060 1.00 72.12 95 VAL A CA 1
ATOM 709 C C . VAL A 1 95 ? 16.000 12.906 -4.552 1.00 72.12 95 VAL A C 1
ATOM 711 O O . VAL A 1 95 ? 16.461 12.049 -3.803 1.00 72.12 95 VAL A O 1
ATOM 714 N N . THR A 1 96 ? 15.341 13.973 -4.110 1.00 77.06 96 THR A N 1
ATOM 715 C CA . THR A 1 96 ? 15.134 14.282 -2.692 1.00 77.06 96 THR A CA 1
ATOM 716 C C . THR A 1 96 ? 13.757 13.848 -2.190 1.00 77.06 96 THR A C 1
ATOM 718 O O . THR A 1 96 ? 13.546 13.779 -0.978 1.00 77.06 96 THR A O 1
ATOM 721 N N . PHE A 1 97 ? 12.844 13.496 -3.102 1.00 82.81 97 PHE A N 1
ATOM 722 C CA . PHE A 1 97 ? 11.501 13.022 -2.794 1.00 82.81 97 PHE A CA 1
ATOM 723 C C . PHE A 1 97 ? 11.516 11.669 -2.053 1.00 82.81 97 PHE A C 1
ATOM 725 O O . PHE A 1 97 ? 11.896 10.650 -2.635 1.00 82.81 97 PHE A O 1
ATOM 732 N N . PRO A 1 98 ? 11.048 11.611 -0.792 1.00 81.25 98 PRO A N 1
ATOM 733 C CA . PRO A 1 98 ? 11.124 10.398 0.022 1.00 81.25 98 PRO A CA 1
ATOM 734 C C . PRO A 1 98 ? 10.034 9.363 -0.299 1.00 81.25 98 PRO A C 1
ATOM 736 O O . PRO A 1 98 ? 10.065 8.261 0.244 1.00 81.25 98 PRO A O 1
ATOM 739 N N . GLY A 1 99 ? 9.049 9.701 -1.137 1.00 87.81 99 GLY A N 1
ATOM 740 C CA . GLY A 1 99 ? 7.860 8.880 -1.369 1.00 87.81 99 GLY A CA 1
ATOM 741 C C . GLY A 1 99 ? 6.623 9.404 -0.639 1.00 87.81 99 GLY A C 1
ATOM 742 O O . GLY A 1 99 ? 6.722 10.118 0.356 1.00 87.81 99 GLY A O 1
ATOM 743 N N . ASN A 1 100 ? 5.444 9.000 -1.112 1.00 90.12 100 ASN A N 1
ATOM 744 C CA . ASN A 1 100 ? 4.167 9.270 -0.448 1.00 90.12 100 ASN A CA 1
ATOM 745 C C . ASN A 1 100 ? 3.756 8.109 0.462 1.00 90.12 100 ASN A C 1
ATOM 747 O O . ASN A 1 100 ? 4.019 6.939 0.160 1.00 90.12 100 ASN A O 1
ATOM 751 N N . ALA A 1 101 ? 3.047 8.435 1.540 1.00 89.94 101 ALA A N 1
ATOM 752 C CA . ALA A 1 101 ? 2.430 7.496 2.462 1.00 89.94 101 ALA A CA 1
ATOM 753 C C . ALA A 1 101 ? 0.946 7.821 2.672 1.00 89.94 101 ALA A C 1
ATOM 755 O O . ALA A 1 101 ? 0.515 8.975 2.646 1.00 89.94 101 ALA A O 1
ATOM 756 N N . LEU A 1 102 ? 0.170 6.767 2.905 1.00 92.25 102 LEU A N 1
ATOM 757 C CA . LEU A 1 102 ? -1.201 6.872 3.378 1.00 92.25 102 LEU A CA 1
ATOM 758 C C . LEU A 1 102 ? -1.177 7.169 4.884 1.00 92.25 102 LEU A C 1
ATOM 760 O O . LEU A 1 102 ? -0.501 6.473 5.641 1.00 92.25 102 LEU A O 1
ATOM 764 N N . ARG A 1 103 ? -1.927 8.179 5.317 1.00 90.25 103 ARG A N 1
ATOM 765 C CA . ARG A 1 103 ? -2.003 8.624 6.709 1.00 90.25 103 ARG A CA 1
ATOM 766 C C . ARG A 1 103 ? -3.421 8.484 7.235 1.00 90.25 103 ARG A C 1
ATOM 768 O O . ARG A 1 103 ? -4.382 8.805 6.538 1.00 90.25 103 ARG A O 1
ATOM 775 N N . VAL A 1 104 ? -3.535 8.038 8.481 1.00 91.94 104 VAL A N 1
ATOM 776 C CA . VAL A 1 104 ? -4.803 7.895 9.200 1.00 91.94 104 VAL A CA 1
ATOM 777 C C . VAL A 1 104 ? -4.727 8.730 10.469 1.00 91.94 104 VAL A C 1
ATOM 779 O O . VAL A 1 104 ? -3.802 8.569 11.259 1.00 91.94 104 VAL A O 1
ATOM 782 N N . LEU A 1 105 ? -5.698 9.618 10.651 1.00 91.75 105 LEU A N 1
ATOM 783 C CA . LEU A 1 105 ? -5.854 10.456 11.831 1.00 91.75 105 LEU A CA 1
ATOM 784 C C . LEU A 1 105 ? -7.107 10.012 12.580 1.00 91.75 105 LEU A C 1
ATOM 786 O O . LEU A 1 105 ? -8.201 10.128 12.043 1.00 91.75 105 LEU A O 1
ATOM 790 N N . PHE A 1 106 ? -6.969 9.531 13.813 1.00 92.00 106 PHE A N 1
ATOM 791 C CA . PHE A 1 106 ? -8.120 9.350 14.698 1.00 92.00 106 PHE A CA 1
ATOM 792 C C . PHE A 1 106 ? -8.491 10.709 15.290 1.00 92.00 106 PHE A C 1
ATOM 794 O O . PHE A 1 106 ? -7.710 11.284 16.047 1.00 92.00 106 PHE A O 1
ATOM 801 N N . ASN A 1 107 ? -9.659 11.239 14.926 1.00 90.56 107 ASN A N 1
ATOM 802 C CA . ASN A 1 107 ? -10.095 12.558 15.390 1.00 90.56 107 ASN A CA 1
ATOM 803 C C . ASN A 1 107 ? -10.632 12.494 16.825 1.00 90.56 107 ASN A C 1
ATOM 805 O O . ASN A 1 107 ? -10.636 13.503 17.527 1.00 90.56 107 ASN A O 1
AT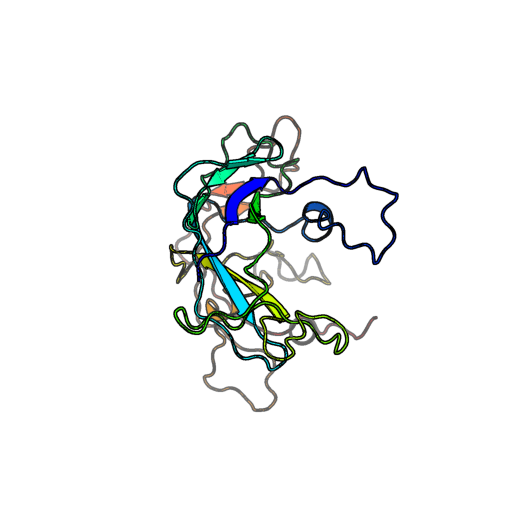OM 809 N N . GLN A 1 108 ? -11.075 11.309 17.252 1.00 89.12 108 GLN A N 1
ATOM 810 C CA . GLN A 1 108 ? -11.477 10.993 18.618 1.00 89.12 108 GLN A CA 1
ATOM 811 C C . GLN A 1 108 ? -10.956 9.604 19.014 1.00 89.12 108 GLN A C 1
ATOM 813 O O . GLN A 1 108 ? -10.759 8.751 18.139 1.00 89.12 108 GLN A O 1
ATOM 818 N N . PRO A 1 109 ? -10.763 9.338 20.319 1.00 89.56 109 PRO A N 1
ATOM 819 C CA . PRO A 1 109 ? -10.512 7.987 20.805 1.00 89.56 109 PRO A CA 1
ATOM 820 C C . PRO A 1 109 ? -11.603 7.013 20.342 1.00 89.56 109 PRO A C 1
ATOM 822 O O . PRO A 1 109 ? -12.779 7.371 20.247 1.00 89.56 109 PRO A O 1
ATOM 825 N N . ILE A 1 110 ? -11.222 5.764 20.067 1.00 90.00 110 ILE A N 1
ATOM 826 C CA . ILE A 1 110 ? -12.185 4.718 19.711 1.00 90.00 110 ILE A CA 1
ATOM 827 C C . ILE A 1 110 ? -13.050 4.438 20.941 1.00 90.00 110 ILE A C 1
ATOM 829 O O . ILE A 1 110 ? -12.544 3.997 21.966 1.00 90.00 110 ILE A O 1
ATOM 833 N N . GLY A 1 111 ? -14.353 4.669 20.822 1.00 87.81 111 GLY A N 1
ATOM 834 C CA . GLY A 1 111 ? -15.301 4.492 21.913 1.00 87.81 111 GLY A CA 1
ATOM 835 C C . GLY A 1 111 ? -16.727 4.271 21.409 1.00 87.81 111 GLY A C 1
ATOM 836 O O . GLY A 1 111 ? -16.956 4.196 20.196 1.00 87.81 111 GLY A O 1
ATOM 837 N N . PRO A 1 112 ? -17.705 4.166 22.322 1.00 89.62 112 PRO A N 1
ATOM 838 C CA . PRO A 1 112 ? -17.592 4.370 23.775 1.00 89.62 112 PRO A CA 1
ATOM 839 C C . PRO A 1 112 ? -16.972 3.183 24.535 1.00 89.62 112 PRO A C 1
ATOM 841 O O . PRO A 1 112 ? -16.998 2.054 24.050 1.00 89.62 112 PRO A O 1
ATOM 844 N N . ASP A 1 113 ? -16.476 3.417 25.753 1.00 89.25 113 ASP A N 1
ATOM 845 C CA . ASP A 1 113 ? -15.869 2.365 26.589 1.00 89.25 113 ASP A CA 1
ATOM 846 C C . ASP A 1 113 ? -16.886 1.311 27.037 1.00 89.25 113 ASP A C 1
ATOM 848 O O . ASP A 1 113 ? -16.609 0.112 27.017 1.00 89.25 113 ASP A O 1
ATOM 852 N N . SER A 1 114 ? -18.092 1.745 27.408 1.00 90.06 114 SER A N 1
ATOM 853 C CA . SER A 1 114 ? -19.135 0.846 27.896 1.00 90.06 114 SER A CA 1
ATOM 854 C C . SER A 1 114 ? -19.848 0.094 26.758 1.00 90.06 114 SER A C 1
ATOM 856 O O . SER A 1 114 ? -20.102 0.672 25.693 1.00 90.06 114 SER A O 1
ATOM 858 N N . PRO A 1 115 ? -20.255 -1.169 26.984 1.00 90.19 115 PRO A N 1
ATOM 859 C CA . PRO A 1 115 ? -21.078 -1.913 26.038 1.00 90.19 115 PRO A CA 1
ATOM 860 C C . PRO A 1 115 ? -22.442 -1.247 25.802 1.00 90.19 115 PRO A C 1
ATOM 862 O O . PRO A 1 115 ? -23.053 -0.697 26.718 1.00 90.19 115 PRO A O 1
ATOM 865 N N . ASN A 1 116 ? -22.965 -1.358 24.581 1.00 89.81 116 ASN A N 1
ATOM 866 C CA . ASN A 1 116 ? -24.309 -0.920 24.217 1.00 89.81 116 ASN A CA 1
ATOM 867 C C . ASN A 1 116 ? -25.052 -2.049 23.492 1.00 89.81 116 ASN A C 1
ATOM 869 O O . ASN A 1 116 ? -24.767 -2.374 22.338 1.00 89.81 116 ASN A O 1
ATOM 873 N N . THR A 1 117 ? -26.038 -2.633 24.172 1.00 86.94 117 THR A N 1
ATOM 874 C CA . THR A 1 117 ? -26.824 -3.772 23.675 1.00 86.94 117 THR A CA 1
ATOM 875 C C . THR A 1 117 ? -27.776 -3.408 22.538 1.00 86.94 117 THR A C 1
ATOM 877 O O . THR A 1 117 ? -28.101 -4.272 21.732 1.00 86.94 117 THR A O 1
ATOM 880 N N . SER A 1 118 ? -28.190 -2.142 22.432 1.00 89.06 118 SER A N 1
ATOM 881 C CA . SER A 1 118 ? -29.077 -1.667 21.362 1.00 89.06 118 SER A CA 1
ATOM 882 C C . SER A 1 118 ? -28.351 -1.592 20.016 1.00 89.06 118 SER A C 1
ATOM 884 O O . SER A 1 118 ? -28.910 -1.925 18.975 1.00 89.06 118 SER A O 1
ATOM 886 N N . THR A 1 119 ? -27.073 -1.204 20.034 1.00 85.81 119 THR A N 1
ATOM 887 C CA . THR A 1 119 ? -26.238 -1.101 18.825 1.00 85.81 119 THR A CA 1
ATOM 888 C C . THR A 1 119 ? -25.366 -2.332 18.580 1.00 85.81 119 THR A C 1
ATOM 890 O O . THR A 1 119 ? -24.678 -2.396 17.560 1.00 85.81 119 THR A O 1
ATOM 893 N N . GLY A 1 120 ? -25.360 -3.291 19.513 1.00 86.19 120 GLY A N 1
ATOM 894 C CA . GLY A 1 120 ? -24.470 -4.452 19.485 1.00 86.19 120 GLY A CA 1
ATOM 895 C C . GLY A 1 120 ? -22.994 -4.098 19.697 1.00 86.19 120 GLY A C 1
ATOM 896 O O . GLY A 1 120 ? -22.125 -4.854 19.273 1.00 86.19 120 GLY A O 1
ATOM 897 N N . TRP A 1 121 ? -22.693 -2.946 20.308 1.00 90.50 121 TRP A N 1
ATOM 898 C CA . TRP A 1 121 ? -21.324 -2.521 20.602 1.00 90.50 121 TRP A CA 1
ATOM 899 C C . TRP A 1 121 ? -20.806 -3.207 21.878 1.00 90.50 121 TRP A C 1
ATOM 901 O O . TRP A 1 121 ? -21.375 -2.978 22.945 1.00 90.50 121 TRP A O 1
ATOM 911 N N . PRO A 1 122 ? -19.726 -4.007 21.819 1.00 91.50 122 PRO A N 1
ATOM 912 C CA . PRO A 1 122 ? -19.192 -4.710 22.991 1.00 91.50 122 PRO A CA 1
ATOM 913 C C . PRO A 1 122 ? -18.474 -3.828 24.022 1.00 91.50 122 PRO A C 1
ATOM 915 O O . PRO A 1 122 ? -18.154 -4.324 25.096 1.00 91.50 122 PRO A O 1
ATOM 918 N N . GLY A 1 123 ? -18.196 -2.554 23.724 1.00 93.06 123 GLY A N 1
ATOM 919 C CA . GLY A 1 123 ? -17.338 -1.705 24.558 1.00 93.06 123 GLY A CA 1
ATOM 920 C C . GLY A 1 123 ? -15.846 -1.911 24.282 1.00 93.06 123 GLY A C 1
ATOM 921 O O . GLY A 1 123 ? -15.462 -2.722 23.436 1.00 93.06 123 GLY A O 1
ATOM 922 N N . ILE A 1 124 ? -15.005 -1.170 24.996 1.00 94.19 124 ILE A N 1
ATOM 923 C CA . ILE A 1 124 ? -13.545 -1.302 24.957 1.00 94.19 124 ILE A CA 1
ATOM 924 C C . ILE A 1 124 ? -13.100 -2.307 26.019 1.00 94.19 124 ILE A C 1
ATOM 926 O O . ILE A 1 124 ? -13.744 -2.463 27.057 1.00 94.19 124 ILE A O 1
ATOM 930 N N . TYR A 1 125 ? -12.042 -3.051 25.715 1.00 95.00 125 TYR A N 1
ATOM 931 C CA . TYR A 1 125 ? -11.482 -4.061 26.597 1.00 95.00 125 TYR A CA 1
ATOM 932 C C . TYR A 1 125 ? -10.904 -3.455 27.889 1.00 95.00 125 TYR A C 1
ATOM 934 O O . TYR A 1 125 ? -10.134 -2.499 27.827 1.00 95.00 125 TYR A O 1
ATOM 942 N N . ASN A 1 126 ? -11.197 -4.074 29.036 1.00 94.00 126 ASN A N 1
ATOM 943 C CA . ASN A 1 126 ? -10.603 -3.759 30.339 1.00 94.00 126 ASN A CA 1
ATOM 944 C C . ASN A 1 126 ? -10.534 -5.029 31.220 1.00 94.00 126 ASN A C 1
ATOM 946 O O . ASN A 1 126 ? -11.580 -5.619 31.501 1.00 94.00 126 ASN A O 1
ATOM 950 N N . ASP A 1 127 ? -9.340 -5.470 31.647 1.00 94.25 127 ASP A N 1
ATOM 951 C CA . ASP A 1 127 ? -9.163 -6.597 32.591 1.00 94.25 127 ASP A CA 1
ATOM 952 C C . ASP A 1 127 ? -9.112 -6.200 34.063 1.00 94.25 127 ASP A C 1
ATOM 954 O O . ASP A 1 127 ? -9.075 -7.094 34.914 1.00 94.25 127 ASP A O 1
ATOM 958 N N . ASP A 1 128 ? -9.118 -4.914 34.397 1.00 94.50 128 ASP A N 1
ATOM 959 C CA . ASP A 1 128 ? -9.064 -4.514 35.794 1.00 94.50 128 ASP A CA 1
ATOM 960 C C . ASP A 1 128 ? -10.393 -4.828 36.488 1.00 94.50 128 ASP A C 1
ATOM 962 O O . ASP A 1 128 ? -11.378 -4.104 36.371 1.00 94.50 128 ASP A O 1
ATOM 966 N N . THR A 1 129 ? -10.414 -5.932 37.238 1.00 93.50 129 THR A N 1
ATOM 967 C CA . THR A 1 129 ? -11.589 -6.394 37.995 1.00 93.50 129 THR A CA 1
ATOM 968 C C . THR A 1 129 ? -12.055 -5.413 39.073 1.00 93.50 129 THR A C 1
ATOM 970 O O . THR A 1 129 ? -13.140 -5.590 39.624 1.00 93.50 129 THR A O 1
ATOM 973 N N . THR A 1 130 ? -11.235 -4.414 39.412 1.00 94.75 130 THR A N 1
ATOM 974 C CA . THR A 1 130 ? -11.556 -3.378 40.399 1.00 94.75 130 THR A CA 1
ATOM 975 C C . THR A 1 130 ? -12.134 -2.111 39.767 1.00 94.75 130 THR A C 1
ATOM 977 O O . THR A 1 130 ? -12.752 -1.308 40.470 1.00 94.75 130 THR A O 1
ATOM 980 N N . ASP A 1 131 ? -11.999 -1.952 38.447 1.00 92.62 131 ASP A N 1
ATOM 981 C CA . ASP A 1 131 ? -12.578 -0.846 37.692 1.00 92.62 131 ASP A CA 1
ATOM 982 C C . ASP A 1 131 ? -14.076 -1.093 37.438 1.00 92.62 131 ASP A C 1
ATOM 984 O O . ASP A 1 131 ? -14.519 -2.187 37.079 1.00 92.62 131 ASP A O 1
ATOM 988 N N . LYS A 1 132 ? -14.887 -0.040 37.568 1.00 88.50 132 LYS A N 1
ATOM 989 C CA . LYS A 1 132 ? -16.314 -0.058 37.218 1.00 88.50 132 LYS A CA 1
ATOM 990 C C . LYS A 1 132 ? -16.542 -0.400 35.739 1.00 88.50 132 LYS A C 1
ATOM 992 O O . LYS A 1 132 ? -17.605 -0.911 35.391 1.00 88.50 132 LYS A O 1
ATOM 997 N N . ASN A 1 133 ? -15.562 -0.110 34.888 1.00 88.00 133 ASN A N 1
ATOM 998 C CA . ASN A 1 133 ? -15.582 -0.392 33.459 1.00 88.00 133 ASN A CA 1
ATOM 999 C C . ASN A 1 133 ? -14.965 -1.754 33.101 1.00 88.00 133 ASN A C 1
ATOM 1001 O O . ASN A 1 133 ? -14.649 -1.962 31.930 1.00 88.00 133 ASN A O 1
ATOM 1005 N N . TYR A 1 134 ? -14.788 -2.671 34.063 1.00 92.94 134 TYR A N 1
ATOM 1006 C CA . TYR A 1 134 ? -14.318 -4.032 33.797 1.00 92.94 134 TYR A CA 1
ATOM 1007 C C . TYR A 1 134 ? -15.096 -4.677 32.640 1.00 92.94 134 TYR A C 1
ATOM 1009 O O . TYR A 1 134 ? -16.316 -4.854 32.702 1.00 92.94 134 TYR A O 1
ATOM 1017 N N . ASN A 1 135 ? -14.380 -5.027 31.571 1.00 93.75 135 ASN A N 1
ATOM 1018 C CA . ASN A 1 135 ? -14.954 -5.550 30.340 1.00 93.75 135 ASN A CA 1
ATOM 1019 C C . ASN A 1 135 ? -13.956 -6.465 29.607 1.00 93.75 135 ASN A C 1
ATOM 1021 O O . ASN A 1 135 ? -13.309 -6.052 28.639 1.00 93.75 135 ASN A O 1
ATOM 1025 N N . PRO A 1 136 ? -13.844 -7.742 30.006 1.00 92.56 136 PRO A N 1
ATOM 1026 C CA . PRO A 1 136 ? -12.894 -8.674 29.401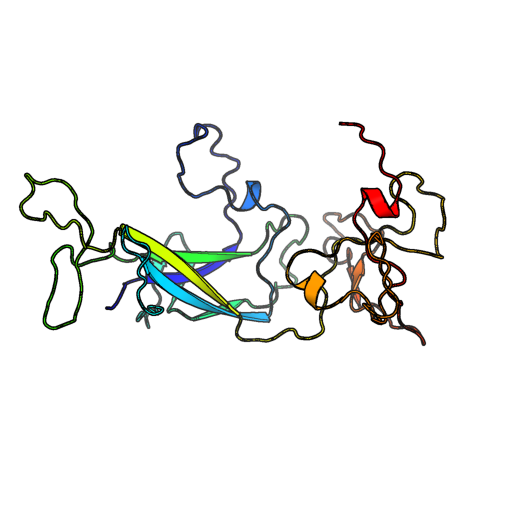 1.00 92.56 136 PRO A CA 1
ATOM 1027 C C . PRO A 1 136 ? -13.290 -9.108 27.977 1.00 92.56 136 PRO A C 1
ATOM 1029 O O . PRO A 1 136 ? -12.525 -9.806 27.312 1.00 92.56 136 PRO A O 1
ATOM 1032 N N . LEU A 1 137 ? -14.488 -8.737 27.505 1.00 91.06 137 LEU A N 1
ATOM 1033 C CA . LEU A 1 137 ? -15.028 -9.114 26.192 1.00 91.06 137 LEU A CA 1
ATOM 1034 C C . LEU A 1 137 ? -15.093 -7.941 25.200 1.00 91.06 137 LEU A C 1
ATOM 1036 O O . LEU A 1 137 ? -15.611 -8.115 24.096 1.00 91.06 137 LEU A O 1
ATOM 1040 N N . GLY A 1 138 ? -14.591 -6.765 25.581 1.00 93.69 138 GLY A N 1
ATOM 1041 C CA . GLY A 1 138 ? -14.551 -5.590 24.716 1.00 93.69 138 GLY A CA 1
ATOM 1042 C C . GLY A 1 138 ? -13.525 -5.693 23.583 1.00 93.69 138 GLY A C 1
ATOM 1043 O O . GLY A 1 138 ? -12.730 -6.635 23.492 1.00 93.69 138 GLY A O 1
ATOM 1044 N N . TRP A 1 139 ? -13.521 -4.683 22.714 1.00 95.00 139 TRP A N 1
ATOM 1045 C CA . TRP A 1 139 ? -12.514 -4.538 21.667 1.00 95.00 139 TRP A CA 1
ATOM 1046 C C . TRP A 1 139 ? -11.133 -4.300 22.271 1.00 95.00 139 TRP A C 1
ATOM 1048 O O . TRP A 1 139 ? -10.953 -3.387 23.072 1.00 95.00 139 TRP A O 1
ATOM 1058 N N . TYR A 1 140 ? -10.162 -5.120 21.873 1.00 94.81 140 TYR A N 1
ATOM 1059 C CA . TYR A 1 140 ? -8.815 -5.133 22.444 1.00 94.81 140 TYR A CA 1
ATOM 1060 C C . TYR A 1 140 ? -7.778 -4.491 21.521 1.00 94.81 140 TYR A C 1
ATOM 1062 O O . TYR A 1 140 ? -6.857 -3.825 21.979 1.00 94.81 140 TYR A O 1
ATOM 1070 N N . SER A 1 141 ? -7.915 -4.689 20.211 1.00 94.62 141 SER A N 1
ATOM 1071 C CA . SER A 1 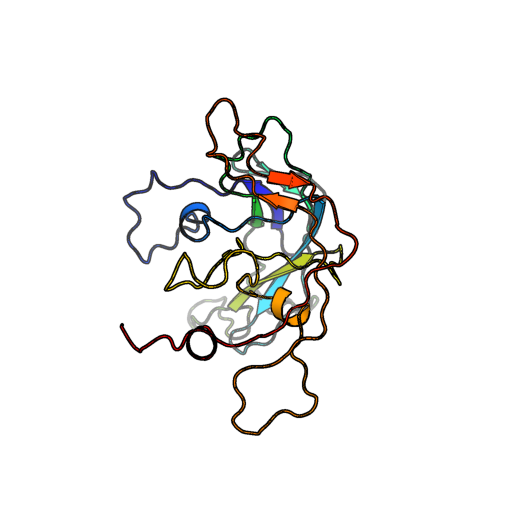141 ? -7.007 -4.128 19.212 1.00 94.62 141 SER A CA 1
ATOM 1072 C C . SER A 1 141 ? -7.759 -3.713 17.953 1.00 94.62 141 SER A C 1
ATOM 1074 O O . SER A 1 141 ? -8.929 -4.049 17.762 1.00 94.62 141 SER A O 1
ATOM 1076 N N . TYR A 1 142 ? -7.082 -2.975 17.080 1.00 93.81 142 TYR A N 1
ATOM 1077 C CA . TYR A 1 142 ? -7.596 -2.614 15.769 1.00 93.81 142 TYR A CA 1
ATOM 1078 C C . TYR A 1 142 ? -6.552 -2.889 14.689 1.00 93.81 142 TYR A C 1
ATOM 1080 O O . TYR A 1 142 ? -5.352 -2.956 14.953 1.00 93.81 142 TYR A O 1
ATOM 1088 N N . LYS A 1 143 ? -7.024 -3.049 13.455 1.00 94.81 143 LYS A N 1
ATOM 1089 C CA . LYS A 1 143 ? -6.202 -3.175 12.253 1.00 94.81 143 LYS A CA 1
ATOM 1090 C C . LYS A 1 143 ? -6.677 -2.161 11.228 1.00 94.81 143 LYS A C 1
ATOM 1092 O O . LYS A 1 143 ? -7.882 -1.959 11.069 1.00 94.81 143 LYS A O 1
ATOM 1097 N N . ILE A 1 144 ? -5.734 -1.557 10.518 1.00 94.75 144 ILE A N 1
ATOM 1098 C CA . ILE A 1 144 ? -6.032 -0.734 9.349 1.00 94.75 144 ILE A CA 1
ATOM 1099 C C . ILE A 1 144 ? -6.034 -1.644 8.127 1.00 94.75 144 ILE A C 1
ATOM 1101 O O . ILE A 1 144 ? -5.071 -2.368 7.880 1.00 94.75 144 ILE A O 1
ATOM 1105 N N . VAL A 1 145 ? -7.124 -1.615 7.371 1.00 95.62 145 VAL A N 1
ATOM 1106 C CA . VAL A 1 145 ? -7.252 -2.328 6.101 1.00 95.62 145 VAL A CA 1
ATOM 1107 C C . VAL A 1 145 ? -7.322 -1.315 4.972 1.00 95.62 145 VAL A C 1
ATOM 1109 O O . VAL A 1 145 ? -7.982 -0.283 5.088 1.00 95.62 145 VAL A O 1
ATOM 1112 N N . VAL A 1 146 ? -6.630 -1.597 3.874 1.00 95.00 146 VAL A N 1
ATOM 1113 C CA . VAL A 1 146 ? -6.539 -0.692 2.727 1.00 95.00 146 VAL A CA 1
ATOM 1114 C C . VAL A 1 146 ? -6.944 -1.447 1.472 1.00 95.00 146 VAL A C 1
ATOM 1116 O O . VAL A 1 146 ? -6.465 -2.550 1.218 1.00 95.00 146 VAL A O 1
ATOM 1119 N N . LYS A 1 147 ? -7.816 -0.835 0.675 1.00 93.31 147 LYS A N 1
ATOM 1120 C CA . LYS A 1 147 ? -8.218 -1.306 -0.647 1.00 93.31 147 LYS A CA 1
ATOM 1121 C C . LYS A 1 147 ? -7.764 -0.298 -1.695 1.00 93.31 147 LYS A C 1
ATOM 1123 O O . LYS A 1 147 ? -8.164 0.859 -1.644 1.00 93.31 147 LYS A O 1
ATOM 1128 N N . GLN A 1 148 ? -6.995 -0.750 -2.678 1.00 91.31 148 GLN A N 1
ATOM 1129 C CA . GLN A 1 148 ? -6.812 -0.015 -3.931 1.00 91.31 148 GLN A CA 1
ATOM 1130 C C . GLN A 1 148 ? -8.007 -0.321 -4.849 1.00 91.31 148 GLN A C 1
ATOM 1132 O O . GLN A 1 148 ? -8.345 -1.493 -5.024 1.00 91.31 148 GLN A O 1
ATOM 1137 N N . GLN A 1 149 ? -8.686 0.697 -5.385 1.00 89.94 149 GLN A N 1
ATOM 1138 C CA . GLN A 1 149 ? -9.873 0.488 -6.231 1.00 89.94 149 GLN A CA 1
ATOM 1139 C C . GLN A 1 149 ? -9.495 0.056 -7.649 1.00 89.94 149 GLN A C 1
ATOM 1141 O O . GLN A 1 149 ? -10.127 -0.836 -8.211 1.00 89.94 149 GLN A O 1
ATOM 1146 N N . GLU A 1 150 ? -8.470 0.675 -8.232 1.00 88.31 150 GLU A N 1
ATOM 1147 C CA . GLU A 1 150 ? -8.002 0.333 -9.569 1.00 88.31 150 GLU A CA 1
ATOM 1148 C C . GLU A 1 150 ? -7.197 -0.959 -9.529 1.00 88.31 150 GLU A C 1
ATOM 1150 O O . GLU A 1 150 ? -6.256 -1.118 -8.744 1.00 88.31 150 GLU A O 1
ATOM 1155 N N . GLN A 1 151 ? -7.547 -1.874 -10.423 1.00 73.94 151 GLN A N 1
ATOM 1156 C CA . GLN A 1 151 ? -6.909 -3.170 -10.513 1.00 73.94 151 GLN A CA 1
ATOM 1157 C C . GLN A 1 151 ? -5.762 -3.158 -11.523 1.00 73.94 151 GLN A C 1
ATOM 1159 O O . GLN A 1 151 ? -5.879 -2.610 -12.617 1.00 73.94 151 GLN A O 1
ATOM 1164 N N . GLU A 1 152 ? -4.650 -3.799 -11.173 1.00 70.31 152 GLU A N 1
ATOM 1165 C CA . GLU A 1 152 ? -3.478 -3.943 -12.041 1.00 70.31 152 GLU A CA 1
ATOM 1166 C C . GLU A 1 152 ? -3.249 -5.420 -12.333 1.00 70.31 152 GLU A C 1
ATOM 1168 O O . GLU A 1 152 ? -2.367 -6.044 -11.746 1.00 70.31 152 GLU A O 1
ATOM 1173 N N . TYR A 1 153 ? -4.056 -5.984 -13.228 1.00 64.81 153 TYR A N 1
ATOM 1174 C CA . TYR A 1 153 ? -3.986 -7.413 -13.536 1.00 64.81 153 TYR A CA 1
ATOM 1175 C C . TYR A 1 153 ? -2.687 -7.838 -14.233 1.00 64.81 153 TYR A C 1
ATOM 1177 O O . TYR A 1 153 ? -2.253 -8.964 -14.035 1.00 64.81 153 TYR A O 1
ATOM 1185 N N . TYR A 1 154 ? -2.046 -6.951 -15.001 1.00 73.50 154 TYR A N 1
ATOM 1186 C CA . TYR A 1 154 ? -0.939 -7.342 -15.890 1.00 73.50 154 TYR A CA 1
ATOM 1187 C C . TYR A 1 154 ? 0.327 -6.490 -15.758 1.00 73.50 154 TYR A C 1
ATOM 1189 O O . TYR A 1 154 ? 1.327 -6.775 -16.406 1.00 73.50 154 TYR A O 1
ATOM 1197 N N . ASN A 1 155 ? 0.321 -5.461 -14.904 1.00 83.75 155 ASN A N 1
ATOM 1198 C CA . ASN A 1 155 ? 1.520 -4.655 -14.679 1.00 83.75 155 ASN A CA 1
ATOM 1199 C C . ASN A 1 155 ? 2.359 -5.268 -13.558 1.00 83.75 155 ASN A C 1
ATOM 1201 O O . ASN A 1 155 ? 1.906 -5.362 -12.409 1.00 83.75 155 ASN A O 1
ATOM 1205 N N . VAL A 1 156 ? 3.588 -5.636 -13.907 1.00 83.81 156 VAL A N 1
ATOM 1206 C CA . VAL A 1 156 ? 4.619 -6.103 -12.980 1.00 83.81 156 VAL A CA 1
ATOM 1207 C C . VAL A 1 156 ? 5.551 -4.936 -12.668 1.00 83.81 156 VAL A C 1
ATOM 1209 O O . VAL A 1 156 ? 6.055 -4.277 -13.575 1.00 83.81 156 VAL A O 1
ATOM 1212 N N . TYR A 1 157 ? 5.759 -4.656 -11.384 1.00 83.00 157 TYR A N 1
ATOM 1213 C CA . TYR A 1 157 ? 6.654 -3.597 -10.919 1.00 83.00 157 TYR A CA 1
ATOM 1214 C C . TYR A 1 157 ? 7.945 -4.219 -10.426 1.00 83.00 157 TYR A C 1
ATOM 1216 O O . TYR A 1 157 ? 8.059 -4.601 -9.263 1.00 83.00 157 TYR A O 1
ATOM 1224 N N . LEU A 1 158 ? 8.893 -4.353 -11.338 1.00 82.50 158 LEU A N 1
ATOM 1225 C CA . LEU A 1 158 ? 10.180 -4.952 -11.049 1.00 82.50 158 LEU A CA 1
ATOM 1226 C C . LEU A 1 158 ? 11.107 -3.916 -10.397 1.00 82.50 158 LEU A C 1
ATOM 1228 O O . LEU A 1 158 ? 11.058 -2.738 -10.770 1.00 82.50 158 LEU A O 1
ATOM 1232 N N . PRO A 1 159 ? 11.952 -4.321 -9.433 1.00 77.88 159 PRO A N 1
ATOM 1233 C CA . PRO A 1 159 ? 13.108 -3.519 -9.065 1.00 77.88 159 PRO A CA 1
ATOM 1234 C C . PRO A 1 159 ? 14.059 -3.402 -10.270 1.00 77.88 159 PRO A C 1
ATOM 1236 O O . PRO A 1 159 ? 13.818 -3.981 -11.332 1.00 77.88 159 PRO A O 1
ATOM 1239 N N . GLY A 1 160 ? 15.148 -2.644 -10.112 1.00 78.69 160 GLY A N 1
ATOM 1240 C CA . GLY A 1 160 ? 16.188 -2.558 -11.140 1.00 78.69 160 GLY A CA 1
ATOM 1241 C C . GLY A 1 160 ? 16.584 -3.939 -11.679 1.00 78.69 160 GLY A C 1
ATOM 1242 O O . GLY A 1 160 ? 16.602 -4.926 -10.942 1.00 78.69 160 GLY A O 1
ATOM 1243 N N . VAL A 1 161 ? 16.852 -4.004 -12.980 1.00 85.62 161 VAL A N 1
ATOM 1244 C CA . VAL A 1 161 ? 17.233 -5.234 -13.678 1.00 85.62 161 VAL A CA 1
ATOM 1245 C C . VAL A 1 161 ? 18.757 -5.281 -13.780 1.00 85.62 161 VAL A C 1
ATOM 1247 O O . VAL A 1 161 ? 19.378 -4.305 -14.198 1.00 85.62 161 VAL A O 1
ATOM 1250 N N . LEU A 1 162 ? 19.356 -6.405 -13.396 1.00 86.62 162 LEU A N 1
ATOM 1251 C CA . LEU A 1 162 ? 20.779 -6.680 -13.570 1.00 86.62 162 LEU A CA 1
ATOM 1252 C C . LEU A 1 162 ? 21.010 -7.228 -14.980 1.00 86.62 162 LEU A C 1
ATOM 1254 O O . LEU A 1 162 ? 20.394 -8.217 -15.364 1.00 86.62 162 LEU A O 1
ATOM 1258 N N . ALA A 1 163 ? 21.899 -6.595 -15.743 1.00 87.25 163 ALA A N 1
ATOM 1259 C CA . ALA A 1 163 ? 22.213 -6.991 -17.121 1.00 87.25 163 ALA A CA 1
ATOM 1260 C C . ALA A 1 163 ? 23.172 -8.196 -17.229 1.00 87.25 163 ALA A C 1
ATOM 1262 O O . ALA A 1 163 ? 23.472 -8.633 -18.336 1.00 87.25 163 ALA A O 1
ATOM 1263 N N . ALA A 1 164 ? 23.693 -8.671 -16.097 1.00 89.19 164 ALA A N 1
ATOM 1264 C CA . ALA A 1 164 ? 24.648 -9.767 -15.973 1.00 89.19 164 ALA A CA 1
ATOM 1265 C C . ALA A 1 164 ? 24.357 -10.555 -14.683 1.00 89.19 164 ALA A C 1
ATOM 1267 O O . ALA A 1 164 ? 23.340 -10.310 -14.018 1.00 89.19 164 ALA A O 1
ATOM 1268 N N . TYR A 1 165 ? 25.227 -11.499 -14.331 1.00 87.62 165 TYR A N 1
ATOM 1269 C CA . TYR A 1 165 ? 25.116 -12.272 -13.094 1.00 87.62 165 TYR A CA 1
ATOM 1270 C C . TYR A 1 165 ? 25.528 -11.415 -11.884 1.00 87.62 165 TYR A C 1
ATOM 1272 O O . TYR A 1 165 ? 26.379 -10.534 -12.031 1.00 87.62 165 TYR A O 1
ATOM 1280 N N . PRO A 1 166 ? 24.959 -11.649 -10.685 1.00 84.06 166 PRO A N 1
ATOM 1281 C CA . PRO A 1 166 ? 25.346 -10.914 -9.479 1.00 84.06 166 PRO A CA 1
ATOM 1282 C C . PRO A 1 166 ? 26.840 -11.034 -9.142 1.00 84.06 166 PRO A C 1
ATOM 1284 O O . PRO A 1 166 ? 27.463 -10.034 -8.787 1.00 84.06 166 PRO A O 1
ATOM 1287 N N . ASP A 1 167 ? 27.416 -12.228 -9.318 1.00 84.69 167 ASP A N 1
ATOM 1288 C CA . ASP A 1 167 ? 28.815 -12.522 -8.970 1.00 84.69 167 ASP A CA 1
ATOM 1289 C C . ASP A 1 167 ? 29.814 -12.173 -10.084 1.00 84.69 167 ASP A C 1
ATOM 1291 O O . ASP A 1 167 ? 31.000 -11.964 -9.822 1.00 84.69 167 ASP A O 1
ATOM 1295 N N . ASP A 1 168 ? 29.345 -12.082 -11.332 1.00 87.19 168 ASP A N 1
ATOM 1296 C CA . ASP A 1 168 ? 30.166 -11.748 -12.494 1.00 87.19 168 ASP A CA 1
ATOM 1297 C C . ASP A 1 168 ? 29.444 -10.755 -13.407 1.00 87.19 168 ASP A C 1
ATOM 1299 O O . ASP A 1 168 ? 28.540 -11.089 -14.180 1.00 87.19 168 ASP A O 1
ATOM 1303 N N . LYS A 1 169 ? 29.915 -9.508 -13.345 1.00 85.38 169 LYS A N 1
ATOM 1304 C CA . LYS A 1 169 ? 29.372 -8.383 -14.104 1.00 85.38 169 LYS A CA 1
ATOM 1305 C C . LYS A 1 169 ? 29.569 -8.492 -15.618 1.00 85.38 169 LYS A C 1
ATOM 1307 O O . LYS A 1 169 ? 28.964 -7.694 -16.322 1.00 85.38 169 LYS A O 1
ATOM 1312 N N . GLU A 1 170 ? 30.426 -9.386 -16.119 1.00 89.62 170 GLU A N 1
ATOM 1313 C CA . GLU A 1 170 ? 30.707 -9.552 -17.556 1.00 89.62 170 GLU A CA 1
ATOM 1314 C C . GLU A 1 170 ? 29.990 -10.766 -18.166 1.00 89.62 170 GLU A C 1
ATOM 1316 O O . GLU A 1 170 ? 29.873 -10.879 -19.392 1.00 89.62 170 GLU A O 1
ATOM 1321 N N . LEU A 1 171 ? 29.461 -11.656 -17.324 1.00 88.00 171 LEU A N 1
ATOM 1322 C CA . LEU A 1 171 ? 28.817 -12.887 -17.754 1.00 88.00 171 LEU A CA 1
ATOM 1323 C C . LEU A 1 171 ? 27.435 -12.623 -18.373 1.00 88.00 171 LEU A C 1
ATOM 1325 O O . LEU A 1 171 ? 26.564 -12.002 -17.770 1.00 88.00 171 LEU A O 1
ATOM 1329 N N . GLU A 1 172 ? 27.239 -13.131 -19.593 1.00 86.56 172 GLU A N 1
ATOM 1330 C CA . GLU A 1 172 ? 25.975 -13.087 -20.352 1.00 86.56 172 GLU A CA 1
ATOM 1331 C C . GLU A 1 172 ? 25.369 -11.685 -20.576 1.00 86.56 172 GLU A C 1
ATOM 1333 O O . GLU A 1 172 ? 24.179 -11.569 -20.885 1.00 86.56 172 GLU A O 1
ATOM 1338 N N . ILE A 1 173 ? 26.199 -10.630 -20.546 1.00 89.00 173 ILE A N 1
ATOM 1339 C CA . ILE A 1 173 ? 25.781 -9.268 -20.915 1.00 89.00 173 ILE A CA 1
ATOM 1340 C C . ILE A 1 173 ? 25.047 -9.277 -22.262 1.00 89.00 173 ILE A C 1
ATOM 1342 O O . ILE A 1 173 ? 25.546 -9.780 -23.274 1.00 89.00 173 ILE A O 1
ATOM 1346 N N . GLY A 1 174 ? 23.858 -8.670 -22.276 1.00 84.88 174 GLY A N 1
ATOM 1347 C CA . GLY A 1 174 ? 23.034 -8.515 -23.476 1.00 84.88 174 GLY A CA 1
ATOM 1348 C C . GLY A 1 174 ? 22.370 -9.807 -23.959 1.00 84.88 174 GLY A C 1
ATOM 1349 O O . GLY A 1 174 ? 21.747 -9.799 -25.020 1.00 84.88 174 GLY A O 1
ATOM 1350 N N . LYS A 1 175 ? 22.497 -10.907 -23.205 1.00 87.56 175 LYS A N 1
ATOM 1351 C CA . LYS A 1 175 ? 21.813 -12.179 -23.471 1.00 87.56 175 LYS A CA 1
ATOM 1352 C C . LYS A 1 175 ? 20.753 -12.476 -22.421 1.00 87.56 175 LYS A C 1
ATOM 1354 O O . LYS A 1 175 ? 19.628 -12.801 -22.781 1.00 87.56 175 LYS A O 1
ATOM 1359 N N . THR A 1 176 ? 21.111 -12.361 -21.146 1.00 88.50 176 THR A N 1
ATOM 1360 C CA . THR A 1 176 ? 20.224 -12.653 -20.015 1.00 88.50 176 THR A CA 1
ATOM 1361 C C . THR A 1 176 ? 20.230 -11.501 -19.033 1.00 88.50 176 THR A C 1
ATOM 1363 O O . THR A 1 176 ? 21.264 -10.880 -18.806 1.00 88.50 176 THR A O 1
ATOM 1366 N N . SER A 1 177 ? 19.082 -11.267 -18.412 1.00 89.44 177 SER A N 1
ATOM 1367 C CA . SER A 1 177 ? 18.912 -10.233 -17.404 1.00 89.44 177 SER A CA 1
ATOM 1368 C C . SER A 1 177 ? 18.184 -10.807 -16.197 1.00 89.44 177 SER A C 1
ATOM 1370 O O . SER A 1 177 ? 17.286 -11.637 -16.346 1.00 89.44 177 SER A O 1
ATOM 1372 N N . HIS A 1 178 ? 18.541 -10.339 -15.007 1.00 90.25 178 HIS A N 1
ATOM 1373 C CA . HIS A 1 178 ? 18.037 -10.862 -13.743 1.00 90.25 178 HIS A CA 1
ATOM 1374 C C . HIS A 1 178 ? 17.291 -9.774 -12.975 1.00 90.25 178 HIS A C 1
ATOM 1376 O O . HIS A 1 178 ? 17.704 -8.617 -12.923 1.00 90.25 178 HIS A O 1
ATOM 1382 N N . THR A 1 179 ? 16.166 -10.131 -12.367 1.00 90.19 179 THR A N 1
ATOM 1383 C CA . THR A 1 179 ? 15.375 -9.220 -11.538 1.00 90.19 179 THR A CA 1
ATOM 1384 C C . THR A 1 179 ? 14.634 -10.008 -10.471 1.00 90.19 179 THR A C 1
ATOM 1386 O O . THR A 1 179 ? 14.370 -11.200 -10.630 1.00 90.19 179 THR A O 1
ATOM 1389 N N . VAL A 1 180 ? 14.284 -9.339 -9.378 1.00 89.19 180 VAL A N 1
ATOM 1390 C CA . VAL A 1 180 ? 13.627 -9.970 -8.234 1.00 89.19 180 VAL A CA 1
ATOM 1391 C C . VAL A 1 180 ? 12.121 -9.738 -8.318 1.00 89.19 180 VAL A C 1
ATOM 1393 O O . VAL A 1 180 ? 11.642 -8.604 -8.344 1.00 89.19 180 VAL A O 1
ATOM 1396 N N . LEU A 1 181 ? 11.349 -10.824 -8.303 1.00 88.38 181 LEU A N 1
ATOM 1397 C CA . LEU A 1 181 ? 9.899 -10.761 -8.143 1.00 88.38 181 LEU A CA 1
ATOM 1398 C C . LEU A 1 181 ? 9.550 -10.611 -6.661 1.00 88.38 181 LEU A C 1
ATOM 1400 O O . LEU A 1 181 ? 9.791 -11.511 -5.861 1.00 88.38 181 LEU A O 1
ATOM 1404 N N . ILE A 1 182 ? 8.946 -9.481 -6.300 1.00 84.50 182 ILE A N 1
ATOM 1405 C CA . ILE A 1 182 ? 8.515 -9.192 -4.926 1.00 84.50 182 ILE A CA 1
ATOM 1406 C C . ILE A 1 182 ? 6.996 -9.064 -4.823 1.00 84.50 182 ILE A C 1
ATOM 1408 O O . ILE A 1 182 ? 6.352 -8.492 -5.705 1.00 84.50 182 ILE A O 1
ATOM 1412 N N . ASN A 1 183 ? 6.433 -9.520 -3.701 1.00 81.75 183 ASN A N 1
ATOM 1413 C CA . ASN A 1 183 ? 5.022 -9.318 -3.353 1.00 81.75 183 ASN A CA 1
ATOM 1414 C C . ASN A 1 183 ? 4.074 -9.809 -4.479 1.00 81.75 183 ASN A C 1
ATOM 1416 O O . ASN A 1 183 ? 4.305 -10.861 -5.073 1.00 81.75 183 ASN A O 1
ATOM 1420 N N . ASP A 1 184 ? 3.030 -9.043 -4.798 1.00 78.19 184 ASP A N 1
ATOM 1421 C CA . ASP A 1 184 ? 2.020 -9.337 -5.822 1.00 78.19 184 ASP A CA 1
ATOM 1422 C C . ASP A 1 184 ? 2.596 -9.604 -7.229 1.00 78.19 184 ASP A C 1
ATOM 1424 O O . ASP A 1 184 ? 1.960 -10.275 -8.040 1.00 78.19 184 ASP A O 1
ATOM 1428 N N . ASN A 1 185 ? 3.824 -9.158 -7.523 1.00 86.19 185 ASN A N 1
ATOM 1429 C CA . ASN A 1 185 ? 4.479 -9.454 -8.801 1.00 86.19 185 ASN A CA 1
ATOM 1430 C C . ASN A 1 185 ? 4.710 -10.958 -9.015 1.00 86.19 185 ASN A C 1
ATOM 1432 O O . ASN A 1 185 ? 4.693 -11.410 -10.157 1.00 86.19 185 ASN A O 1
ATOM 1436 N N . ILE A 1 186 ? 4.878 -11.735 -7.937 1.00 86.38 186 ILE A N 1
ATOM 1437 C CA . ILE A 1 186 ? 5.085 -13.191 -8.003 1.00 86.38 186 ILE A CA 1
ATOM 1438 C C . ILE A 1 186 ? 3.875 -13.881 -8.643 1.00 86.38 186 ILE A C 1
ATOM 1440 O O . ILE A 1 186 ? 4.027 -14.801 -9.440 1.00 86.38 186 ILE A O 1
ATOM 1444 N N . ASN A 1 187 ? 2.666 -13.396 -8.353 1.00 84.31 187 ASN A N 1
ATOM 1445 C CA . ASN A 1 187 ? 1.441 -13.963 -8.915 1.00 84.31 187 ASN A CA 1
ATOM 1446 C C . ASN A 1 187 ? 1.223 -13.564 -10.383 1.00 84.31 187 ASN A C 1
ATOM 1448 O O . ASN A 1 187 ? 0.456 -14.217 -11.085 1.00 84.31 187 ASN A O 1
ATOM 1452 N N . LYS A 1 188 ? 1.884 -12.497 -10.849 1.00 87.81 188 LYS A N 1
ATOM 1453 C CA . LYS A 1 188 ? 1.783 -11.998 -12.231 1.00 87.81 188 LYS A CA 1
ATOM 1454 C C . LYS A 1 188 ? 2.783 -12.647 -13.174 1.00 87.81 188 LYS A C 1
ATOM 1456 O O . LYS A 1 188 ? 2.567 -12.634 -14.381 1.00 87.81 188 LYS A O 1
ATOM 1461 N N . VAL A 1 189 ? 3.850 -13.218 -12.624 1.00 90.06 189 VAL A N 1
ATOM 1462 C CA . VAL A 1 189 ? 4.845 -13.991 -13.365 1.00 90.06 189 VAL A CA 1
ATOM 1463 C C . VAL A 1 189 ? 4.870 -15.420 -12.807 1.00 90.06 189 VAL A C 1
ATOM 1465 O O . VAL A 1 189 ? 5.791 -15.783 -12.073 1.00 90.06 189 VAL A O 1
ATOM 1468 N N . PRO A 1 190 ? 3.823 -16.230 -13.067 1.00 89.06 190 PRO A N 1
ATOM 1469 C CA . PRO A 1 190 ? 3.730 -17.569 -12.507 1.00 89.06 190 PRO A CA 1
ATOM 1470 C C . PRO A 1 190 ? 4.806 -18.504 -13.059 1.00 89.06 190 PRO A C 1
ATOM 1472 O O . PRO A 1 190 ? 5.272 -18.382 -14.194 1.00 89.06 190 PRO A O 1
ATOM 1475 N N . ARG A 1 191 ? 5.150 -19.492 -12.234 1.00 88.62 191 ARG A N 1
ATOM 1476 C CA . ARG A 1 191 ? 5.977 -20.633 -12.625 1.00 88.62 191 ARG A CA 1
ATOM 1477 C C . ARG A 1 191 ? 5.162 -21.573 -13.503 1.00 88.62 191 ARG A C 1
ATOM 1479 O O . ARG A 1 191 ? 3.991 -21.825 -13.220 1.00 88.62 191 ARG A O 1
ATOM 1486 N N . ASP A 1 192 ? 5.802 -22.119 -14.522 1.00 87.94 192 ASP A N 1
ATOM 1487 C CA . ASP A 1 192 ? 5.265 -23.231 -15.285 1.00 87.94 192 ASP A CA 1
ATOM 1488 C C . ASP A 1 192 ? 5.352 -24.512 -14.442 1.00 87.94 192 ASP A C 1
ATOM 1490 O O . ASP A 1 192 ? 6.382 -24.806 -13.827 1.00 87.94 192 ASP A O 1
ATOM 1494 N N . LEU A 1 193 ? 4.240 -25.240 -14.374 1.00 83.19 193 LEU A N 1
ATOM 1495 C CA . LEU A 1 193 ? 4.089 -26.472 -13.594 1.00 83.19 193 LEU A CA 1
ATOM 1496 C C . LEU A 1 193 ? 4.009 -27.714 -14.489 1.00 83.19 193 LEU A C 1
ATOM 1498 O O . LEU A 1 193 ? 3.804 -28.822 -13.990 1.00 83.19 193 LEU A O 1
ATOM 1502 N N . VAL A 1 194 ? 4.155 -27.550 -15.804 1.00 80.38 194 VAL A N 1
ATOM 1503 C CA . VAL A 1 194 ? 4.235 -28.673 -16.734 1.00 80.38 194 VAL A CA 1
ATOM 1504 C C . VAL A 1 194 ? 5.612 -29.330 -16.595 1.00 80.38 194 VAL A C 1
ATOM 1506 O O . VAL A 1 194 ? 6.637 -28.658 -16.644 1.00 80.38 194 VAL A O 1
ATOM 1509 N N . GLU A 1 195 ? 5.628 -30.652 -16.400 1.00 73.44 195 GLU A N 1
ATOM 1510 C CA . GLU A 1 195 ? 6.853 -31.472 -16.328 1.00 73.44 195 GLU A CA 1
ATOM 1511 C C . GLU A 1 195 ? 7.830 -31.098 -15.196 1.00 73.44 195 GLU A C 1
ATOM 1513 O O . GLU A 1 195 ? 9.048 -31.159 -15.360 1.00 73.44 195 GLU A O 1
ATOM 1518 N N . VAL A 1 196 ? 7.308 -30.759 -14.013 1.00 80.75 196 VAL A N 1
ATOM 1519 C CA . VAL A 1 196 ? 8.153 -30.488 -12.841 1.00 80.75 196 VAL A CA 1
ATOM 1520 C C . VAL A 1 196 ? 8.528 -31.761 -12.075 1.00 80.75 196 VAL A C 1
ATOM 1522 O O . VAL A 1 196 ? 7.677 -32.587 -11.737 1.00 80.75 196 VAL A O 1
ATOM 1525 N N . GLY A 1 197 ? 9.818 -31.921 -11.773 1.00 82.56 197 GLY A N 1
ATOM 1526 C CA . GLY A 1 197 ? 10.320 -33.003 -10.922 1.00 82.56 197 GLY A CA 1
ATOM 1527 C C . GLY A 1 197 ? 10.092 -32.740 -9.421 1.00 82.56 197 GLY A C 1
ATOM 1528 O O . GLY A 1 197 ? 10.064 -31.581 -9.008 1.00 82.56 197 GLY A O 1
ATOM 1529 N N . PRO A 1 198 ? 10.014 -33.777 -8.558 1.00 81.06 198 PRO A N 1
ATOM 1530 C CA . PRO A 1 198 ? 9.783 -33.605 -7.114 1.00 81.06 198 PRO A CA 1
ATOM 1531 C C . PRO A 1 198 ? 10.851 -32.773 -6.388 1.00 81.06 198 PRO A C 1
ATOM 1533 O O . PRO A 1 198 ? 10.575 -32.175 -5.354 1.00 81.06 198 PRO A O 1
ATOM 1536 N N . THR A 1 199 ? 12.077 -32.752 -6.913 1.00 84.06 199 THR A N 1
ATOM 1537 C CA . THR A 1 199 ? 13.226 -32.021 -6.353 1.00 84.06 199 THR A CA 1
ATOM 1538 C C . THR A 1 199 ? 13.610 -30.799 -7.186 1.00 84.06 199 THR A C 1
ATOM 1540 O O . THR A 1 199 ? 14.683 -30.234 -6.985 1.00 84.06 199 THR A O 1
ATOM 1543 N N . GLN A 1 200 ? 12.785 -30.414 -8.161 1.00 83.75 200 GLN A N 1
ATOM 1544 C CA . GLN A 1 200 ? 13.078 -29.291 -9.038 1.00 83.75 200 GLN A CA 1
ATOM 1545 C C . GLN A 1 200 ? 12.904 -27.972 -8.286 1.00 83.75 200 GLN A C 1
ATOM 1547 O O . GLN A 1 200 ? 11.858 -27.710 -7.696 1.00 83.75 200 GLN A O 1
ATOM 1552 N N . LYS A 1 201 ? 13.949 -27.143 -8.315 1.00 86.44 201 LYS A N 1
ATOM 1553 C CA . LYS A 1 201 ? 13.972 -25.837 -7.643 1.00 86.44 201 LYS A CA 1
ATOM 1554 C C . LYS A 1 201 ? 14.014 -24.645 -8.600 1.00 86.44 201 LYS A C 1
ATOM 1556 O O . LYS A 1 201 ? 13.677 -23.532 -8.209 1.00 86.44 201 LYS A O 1
ATOM 1561 N N . GLN A 1 202 ? 14.361 -24.895 -9.861 1.00 87.69 202 GLN A N 1
ATOM 1562 C CA . GLN A 1 202 ? 14.303 -23.918 -10.941 1.00 87.69 202 GLN A CA 1
ATOM 1563 C C . GLN A 1 202 ? 13.108 -24.219 -11.841 1.00 87.69 202 GLN A C 1
ATOM 1565 O O . GLN A 1 202 ? 12.942 -25.346 -12.307 1.00 87.69 202 GLN A O 1
ATOM 1570 N N . PHE A 1 203 ? 12.284 -23.214 -12.100 1.00 89.88 203 PHE A N 1
ATOM 1571 C CA . PHE A 1 203 ? 11.058 -23.352 -12.878 1.00 89.88 203 PHE A CA 1
ATOM 1572 C C . PHE A 1 203 ? 11.125 -22.473 -14.113 1.00 89.88 2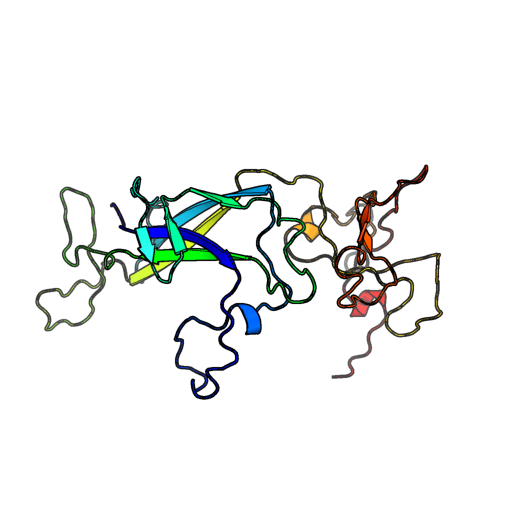03 PHE A C 1
ATOM 1574 O O . PHE A 1 203 ? 11.671 -21.376 -14.061 1.00 89.88 203 PHE A O 1
ATOM 1581 N N . ARG A 1 204 ? 10.542 -22.931 -15.218 1.00 87.94 204 ARG A N 1
ATOM 1582 C CA . ARG A 1 204 ? 10.350 -22.073 -16.390 1.00 87.94 204 ARG A CA 1
ATOM 1583 C C . ARG A 1 204 ? 9.171 -21.136 -16.157 1.00 87.94 204 ARG A C 1
ATOM 1585 O O . ARG A 1 204 ? 8.362 -21.368 -15.261 1.00 87.94 204 ARG A O 1
ATOM 1592 N N . SER A 1 205 ? 9.052 -20.097 -16.970 1.00 88.00 205 SER A N 1
ATOM 1593 C CA . SER A 1 205 ? 7.821 -19.323 -17.096 1.00 88.00 205 SER A CA 1
ATOM 1594 C C . SER A 1 205 ? 7.547 -19.061 -18.574 1.00 88.00 205 SER A C 1
ATOM 1596 O O . SER A 1 205 ? 8.456 -18.936 -19.385 1.00 88.00 205 SER A O 1
ATOM 1598 N N . SER A 1 206 ? 6.276 -19.039 -18.951 1.00 83.69 206 SER A N 1
ATOM 1599 C CA . SER A 1 206 ? 5.825 -18.750 -20.320 1.00 83.69 206 SER A CA 1
ATOM 1600 C C . SER A 1 206 ? 5.280 -17.321 -20.447 1.00 83.69 206 SER A C 1
ATOM 1602 O O . SER A 1 206 ? 4.535 -17.003 -21.371 1.00 83.69 206 SER A O 1
ATOM 1604 N N . VAL A 1 207 ? 5.650 -16.455 -19.500 1.00 89.38 207 VAL A N 1
ATOM 1605 C CA . VAL A 1 207 ? 5.232 -15.055 -19.445 1.00 89.38 207 VAL A CA 1
ATOM 1606 C C . VAL A 1 207 ? 6.146 -14.199 -20.311 1.00 89.38 207 VAL A C 1
ATOM 1608 O O . VAL A 1 207 ? 7.371 -14.266 -20.200 1.00 89.38 207 VAL A O 1
ATOM 1611 N N . ASP A 1 208 ? 5.516 -13.372 -21.139 1.00 89.06 208 ASP A N 1
ATOM 1612 C CA . ASP A 1 208 ? 6.162 -12.333 -21.933 1.00 89.06 208 ASP A CA 1
ATOM 1613 C C . ASP A 1 208 ? 6.045 -10.979 -21.217 1.00 89.06 208 ASP A C 1
ATOM 1615 O O . ASP A 1 208 ? 4.946 -10.527 -20.875 1.00 89.06 208 ASP A O 1
ATOM 1619 N N . LEU A 1 209 ? 7.184 -10.336 -20.974 1.00 88.19 209 LEU A N 1
ATOM 1620 C CA . LEU A 1 209 ? 7.286 -9.031 -20.343 1.00 88.19 209 LEU A CA 1
ATOM 1621 C C . LEU A 1 209 ? 7.577 -7.973 -21.401 1.00 88.19 209 LEU A C 1
ATOM 1623 O O . LEU A 1 209 ? 8.567 -8.013 -22.125 1.00 88.19 209 LEU A O 1
ATOM 1627 N 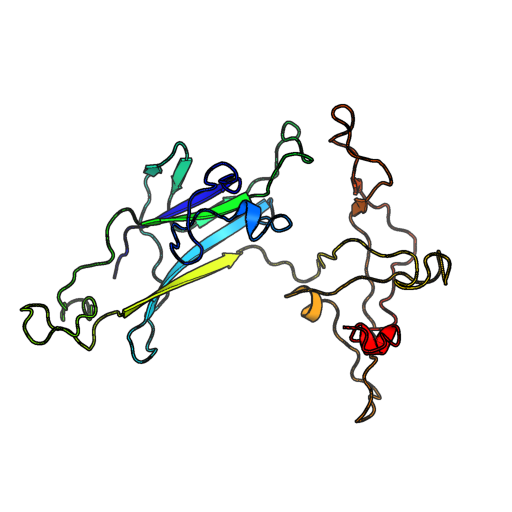N . ASN A 1 210 ? 6.712 -6.967 -21.444 1.00 87.50 210 ASN A N 1
ATOM 1628 C CA . ASN A 1 210 ? 6.861 -5.840 -22.347 1.00 87.50 210 ASN A CA 1
ATOM 1629 C C . ASN A 1 210 ? 7.268 -4.607 -21.540 1.00 87.50 210 ASN A C 1
ATOM 1631 O O . ASN A 1 210 ? 6.516 -4.136 -20.679 1.00 87.50 210 ASN A O 1
ATOM 1635 N N . GLY A 1 211 ? 8.465 -4.086 -21.815 1.00 86.00 211 GLY A N 1
ATOM 1636 C CA . GLY A 1 211 ? 8.974 -2.888 -21.161 1.00 86.00 211 GLY A CA 1
ATOM 1637 C C . GLY A 1 211 ? 8.031 -1.697 -21.357 1.00 86.00 211 GLY A C 1
ATOM 1638 O O . GLY A 1 211 ? 7.515 -1.451 -22.448 1.00 86.00 211 GLY A O 1
ATOM 1639 N N . ARG A 1 212 ? 7.792 -0.938 -20.285 1.00 84.19 212 ARG A N 1
ATOM 1640 C CA . ARG A 1 212 ? 6.988 0.298 -20.331 1.00 84.19 212 ARG A CA 1
ATOM 1641 C C . ARG A 1 212 ? 7.821 1.544 -20.058 1.00 84.19 212 ARG A C 1
ATOM 1643 O O . ARG A 1 212 ? 7.588 2.597 -20.649 1.00 84.19 212 ARG A O 1
ATOM 1650 N N . VAL A 1 213 ? 8.783 1.420 -19.156 1.00 81.44 213 VAL A N 1
ATOM 1651 C CA . VAL A 1 213 ? 9.709 2.471 -18.737 1.00 81.44 213 VAL A CA 1
ATOM 1652 C C . VAL A 1 213 ? 11.072 1.819 -18.580 1.00 81.44 213 VAL A C 1
ATOM 1654 O O . VAL A 1 213 ? 11.155 0.696 -18.089 1.00 81.44 213 VAL A O 1
ATOM 1657 N N . GLU A 1 214 ? 12.119 2.523 -18.984 1.00 80.38 214 GLU A N 1
ATOM 1658 C CA . GLU A 1 214 ? 13.501 2.122 -18.744 1.00 80.38 214 GLU A CA 1
ATOM 1659 C C . GLU A 1 214 ? 14.241 3.195 -17.957 1.00 80.38 214 GLU A C 1
ATOM 1661 O O . GLU A 1 214 ? 14.001 4.398 -18.119 1.00 80.38 214 GLU A O 1
ATOM 1666 N N . ASN A 1 215 ? 15.157 2.745 -17.105 1.00 76.62 215 ASN A N 1
ATOM 1667 C CA . ASN A 1 215 ? 16.083 3.629 -16.417 1.00 76.62 215 ASN A CA 1
ATOM 1668 C C . ASN A 1 215 ? 17.163 4.078 -17.411 1.00 76.62 215 ASN A C 1
ATOM 1670 O O . ASN A 1 215 ? 17.552 3.329 -18.305 1.00 76.62 215 ASN A O 1
ATOM 1674 N N . GLN A 1 216 ? 17.623 5.319 -17.296 1.00 76.62 216 GLN A N 1
ATOM 1675 C CA . GLN A 1 216 ? 18.776 5.810 -18.044 1.00 76.62 216 GLN A CA 1
ATOM 1676 C C . GLN A 1 216 ? 20.025 5.700 -17.178 1.00 76.62 216 GLN A C 1
ATOM 1678 O O . GLN A 1 216 ? 19.964 5.928 -15.971 1.00 76.62 216 GLN A O 1
ATOM 1683 N N . ASP A 1 217 ? 21.157 5.389 -17.810 1.00 71.75 217 ASP A N 1
ATOM 1684 C CA . ASP A 1 217 ? 22.479 5.461 -17.185 1.00 71.75 217 ASP A CA 1
ATOM 1685 C C . ASP A 1 217 ? 22.915 6.931 -17.074 1.00 71.75 217 ASP A C 1
ATOM 1687 O O . ASP A 1 217 ? 23.767 7.439 -17.803 1.00 71.75 217 ASP A O 1
ATOM 1691 N N . SER A 1 218 ? 22.197 7.671 -16.234 1.00 67.81 218 SER A N 1
ATOM 1692 C CA . SER A 1 218 ? 22.448 9.071 -15.939 1.00 67.81 218 SER A CA 1
ATOM 1693 C C . SER A 1 218 ? 22.305 9.287 -14.438 1.00 67.81 218 SER A C 1
ATOM 1695 O O . SER A 1 218 ? 21.248 9.064 -13.842 1.00 67.81 218 SER A O 1
ATOM 1697 N N . SER A 1 219 ? 23.388 9.731 -13.798 1.00 64.88 219 SER A N 1
ATOM 1698 C CA . SER A 1 219 ? 23.314 10.121 -12.394 1.00 64.88 219 SER A CA 1
ATOM 1699 C C . SER A 1 219 ? 22.385 11.327 -12.256 1.00 64.88 219 SER A C 1
ATOM 1701 O O . SER A 1 219 ? 22.565 12.317 -12.978 1.00 64.88 219 SER A O 1
ATOM 1703 N N . PRO A 1 220 ? 21.417 11.291 -11.328 1.00 60.97 220 PRO A N 1
ATOM 1704 C CA . PRO A 1 220 ? 20.614 12.461 -11.041 1.00 60.97 220 PRO A CA 1
ATOM 1705 C C . PRO A 1 220 ? 21.523 13.597 -10.560 1.00 60.97 220 PRO A C 1
ATOM 1707 O O . PRO A 1 220 ? 22.164 13.499 -9.516 1.00 60.97 220 PRO A O 1
ATOM 1710 N N . THR A 1 221 ? 21.592 14.685 -11.323 1.00 64.50 221 THR A N 1
ATOM 1711 C CA . THR A 1 221 ? 22.210 15.941 -10.879 1.00 64.50 221 THR A CA 1
ATOM 1712 C C . THR A 1 221 ? 21.120 16.970 -10.614 1.00 64.50 221 THR A C 1
ATOM 1714 O O . THR A 1 221 ? 20.014 16.863 -11.144 1.00 64.50 221 THR A O 1
ATOM 1717 N N . SER A 1 222 ? 21.434 18.020 -9.854 1.00 58.00 222 SER A N 1
ATOM 1718 C CA . SER A 1 222 ? 20.520 19.145 -9.603 1.00 58.00 222 SER A CA 1
ATOM 1719 C C . SER A 1 222 ? 20.044 19.865 -10.878 1.00 58.00 222 SER A C 1
ATOM 1721 O O . SER A 1 222 ? 19.070 20.608 -10.821 1.00 58.00 222 SER A O 1
ATOM 1723 N N . GLN A 1 223 ? 20.682 19.627 -12.034 1.00 59.25 223 GLN A N 1
ATOM 1724 C CA . GLN A 1 223 ? 20.245 20.127 -13.345 1.00 59.25 223 GLN A CA 1
ATOM 1725 C C . GLN A 1 223 ? 19.507 19.076 -14.205 1.00 59.25 223 GLN A C 1
ATOM 1727 O O . GLN A 1 223 ? 18.800 19.460 -15.131 1.00 59.25 223 GLN A O 1
ATOM 1732 N N . ASN A 1 224 ? 19.623 17.773 -13.895 1.00 58.91 224 ASN A N 1
ATOM 1733 C CA . ASN A 1 224 ? 19.074 16.649 -14.678 1.00 58.91 224 ASN A CA 1
ATOM 1734 C C . ASN A 1 224 ? 18.153 15.713 -13.866 1.00 58.91 224 ASN A C 1
ATOM 1736 O O . ASN A 1 224 ? 17.950 14.558 -14.242 1.00 58.91 224 ASN A O 1
ATOM 1740 N N . SER A 1 225 ? 17.544 16.196 -12.780 1.00 55.16 225 SER A N 1
ATOM 1741 C CA . SER A 1 225 ? 16.633 15.429 -11.904 1.00 55.16 225 SER A CA 1
ATOM 1742 C C . SER A 1 225 ? 15.398 14.844 -12.615 1.00 55.16 225 SER A C 1
ATOM 1744 O O . SER A 1 225 ? 14.681 14.011 -12.060 1.00 55.16 225 SER A O 1
ATOM 1746 N N . LYS A 1 226 ? 15.151 15.247 -13.870 1.00 54.75 226 LYS A N 1
ATOM 1747 C CA . LYS A 1 226 ? 14.011 14.821 -14.691 1.00 54.75 226 LYS A CA 1
ATOM 1748 C C . LYS A 1 226 ? 14.287 13.615 -15.605 1.00 54.75 226 LYS A C 1
ATOM 1750 O O . LYS A 1 226 ? 13.318 13.070 -16.127 1.00 54.75 226 LYS A O 1
ATOM 1755 N N . PHE A 1 227 ? 15.541 13.174 -15.772 1.00 58.19 227 PHE A N 1
ATOM 1756 C CA . PHE A 1 227 ? 15.944 12.247 -16.850 1.00 58.19 227 PHE A CA 1
ATOM 1757 C C . PHE A 1 227 ? 16.550 10.906 -16.400 1.00 58.19 227 PHE A C 1
ATOM 1759 O O . PHE A 1 227 ? 17.289 10.288 -17.163 1.00 58.19 227 PHE A O 1
ATOM 1766 N N . THR A 1 228 ? 16.256 10.428 -15.190 1.00 67.81 228 THR A N 1
ATOM 1767 C CA . THR A 1 228 ? 16.735 9.104 -14.737 1.00 67.81 228 THR A CA 1
ATOM 1768 C C . THR A 1 228 ? 15.915 7.943 -15.298 1.00 67.81 228 THR A C 1
ATOM 1770 O O . THR A 1 228 ? 16.340 6.793 -15.236 1.00 67.81 228 THR A O 1
ATOM 1773 N N . ASN A 1 229 ? 14.747 8.220 -15.879 1.00 73.31 229 ASN A N 1
ATOM 1774 C CA . ASN A 1 229 ? 13.946 7.247 -16.604 1.00 73.31 229 ASN A CA 1
ATOM 1775 C C . ASN A 1 229 ? 13.305 7.870 -17.848 1.00 73.31 229 ASN A C 1
ATOM 1777 O O . ASN A 1 229 ? 13.113 9.083 -17.935 1.00 73.31 229 ASN A O 1
ATOM 1781 N N . LYS A 1 230 ? 12.984 7.030 -18.830 1.00 80.38 230 LYS A N 1
ATOM 1782 C CA . LYS A 1 230 ? 12.236 7.421 -20.028 1.00 80.38 230 LYS A CA 1
ATOM 1783 C C . LYS A 1 230 ? 11.240 6.335 -20.411 1.00 80.38 230 LYS A C 1
ATOM 1785 O O . LYS A 1 230 ? 11.319 5.203 -19.936 1.00 80.38 230 LYS A O 1
ATOM 1790 N N . GLN A 1 231 ? 10.285 6.687 -21.266 1.00 84.75 231 GLN A N 1
ATOM 1791 C CA . GLN A 1 231 ? 9.384 5.699 -21.848 1.00 84.75 231 GLN A CA 1
ATOM 1792 C C . GLN A 1 231 ? 10.195 4.657 -22.626 1.00 84.75 231 GLN A C 1
ATOM 1794 O O . GLN A 1 231 ? 11.042 5.019 -23.440 1.00 84.75 231 GLN A O 1
ATOM 1799 N N . PHE A 1 232 ? 9.915 3.379 -22.372 1.00 85.62 232 PHE A N 1
ATOM 1800 C CA . PHE A 1 232 ? 10.515 2.290 -23.130 1.00 85.62 232 PHE A CA 1
ATOM 1801 C C . PHE A 1 232 ? 9.853 2.209 -24.503 1.00 85.62 232 PHE A C 1
ATOM 1803 O O . PHE A 1 232 ? 8.622 2.232 -24.609 1.00 85.62 232 PHE A O 1
ATOM 1810 N N . TYR A 1 233 ? 10.667 2.105 -25.547 1.00 84.94 233 TYR A N 1
ATOM 1811 C CA . TYR A 1 233 ? 10.178 1.877 -26.899 1.00 84.94 233 TYR A CA 1
ATOM 1812 C C . TYR A 1 233 ? 10.176 0.371 -27.175 1.00 84.94 233 TYR A C 1
ATOM 1814 O O . TYR A 1 233 ? 11.252 -0.223 -27.256 1.00 84.94 233 TYR A O 1
ATOM 1822 N N . PRO A 1 234 ? 8.997 -0.263 -27.306 1.00 79.56 234 PRO A N 1
ATOM 1823 C CA . PRO A 1 234 ? 8.915 -1.705 -27.477 1.00 79.56 234 PRO A CA 1
ATOM 1824 C C . PRO A 1 234 ? 9.565 -2.141 -28.790 1.00 79.56 234 PRO A C 1
ATOM 1826 O O . PRO A 1 234 ? 9.440 -1.473 -29.821 1.00 79.56 234 PRO A O 1
ATOM 1829 N N . THR A 1 235 ? 10.242 -3.288 -28.755 1.00 81.12 235 THR A N 1
ATOM 1830 C CA . THR A 1 235 ? 10.746 -3.936 -29.969 1.00 81.12 235 THR A CA 1
ATOM 1831 C C . THR A 1 235 ? 9.704 -4.910 -30.533 1.00 81.12 235 THR A C 1
ATOM 1833 O O . THR A 1 235 ? 8.590 -5.014 -30.024 1.00 81.12 235 THR A O 1
ATOM 1836 N N . LYS A 1 236 ? 10.030 -5.608 -31.629 1.00 79.12 236 LYS A N 1
ATOM 1837 C CA . LYS A 1 236 ? 9.107 -6.567 -32.265 1.00 79.12 236 LYS A CA 1
ATOM 1838 C C . LYS A 1 236 ? 8.798 -7.794 -31.395 1.00 79.12 236 LYS A C 1
ATOM 1840 O O . LYS A 1 236 ? 7.816 -8.470 -31.681 1.00 79.12 236 LYS A O 1
ATOM 1845 N N . ALA A 1 237 ? 9.631 -8.087 -30.399 1.00 79.81 237 ALA A N 1
ATOM 1846 C CA . ALA A 1 237 ? 9.431 -9.162 -29.435 1.00 79.81 237 ALA A CA 1
ATOM 1847 C C . ALA A 1 237 ? 9.630 -8.616 -28.014 1.00 79.81 237 ALA A C 1
ATOM 1849 O O . ALA A 1 237 ? 10.472 -7.738 -27.809 1.00 79.81 237 ALA A O 1
ATOM 1850 N N . GLY A 1 238 ? 8.830 -9.106 -27.069 1.00 81.00 238 GLY A N 1
ATOM 1851 C CA . GLY A 1 238 ? 9.038 -8.855 -25.647 1.00 81.00 238 GLY A CA 1
ATOM 1852 C C . GLY A 1 238 ? 10.080 -9.802 -25.049 1.00 81.00 238 GLY A C 1
ATOM 1853 O O . GLY A 1 238 ? 10.615 -10.685 -25.730 1.00 81.00 238 GLY A O 1
ATOM 1854 N N . ASP A 1 239 ? 10.388 -9.576 -23.776 1.00 86.25 239 ASP A N 1
ATOM 1855 C CA . ASP A 1 239 ? 11.344 -10.372 -23.019 1.00 86.25 239 ASP A CA 1
ATOM 1856 C C . ASP A 1 239 ? 10.627 -11.558 -22.367 1.00 86.25 239 ASP A C 1
ATOM 1858 O O . ASP A 1 239 ? 9.701 -11.392 -21.571 1.00 86.25 239 ASP A O 1
ATOM 1862 N N . VAL A 1 240 ? 11.070 -12.779 -22.665 1.00 89.25 240 VAL A N 1
ATOM 1863 C CA . VAL A 1 240 ? 10.487 -13.993 -22.079 1.00 89.25 240 VAL A CA 1
ATOM 1864 C C . VAL A 1 240 ? 11.181 -14.325 -20.764 1.00 89.25 240 VAL A C 1
ATOM 1866 O O . VAL A 1 240 ? 12.410 -14.381 -20.691 1.00 89.25 240 VAL A O 1
ATOM 1869 N N . VAL A 1 241 ? 10.397 -14.615 -19.727 1.00 89.62 241 VAL A N 1
ATOM 1870 C CA . VAL A 1 241 ? 10.928 -15.058 -18.432 1.00 89.62 241 VAL A CA 1
ATOM 1871 C C . VAL A 1 241 ? 11.365 -16.520 -18.525 1.00 89.62 241 VAL A C 1
ATOM 1873 O O . VAL A 1 241 ? 10.565 -17.434 -18.365 1.00 89.62 241 VAL A O 1
ATOM 1876 N N . SER A 1 242 ? 12.649 -16.756 -18.781 1.00 88.81 242 SER A N 1
ATOM 1877 C CA . SER A 1 242 ? 13.187 -18.103 -19.009 1.00 88.81 242 SER A CA 1
ATOM 1878 C C . SER A 1 242 ? 13.201 -18.982 -17.754 1.00 88.81 242 SER A C 1
ATOM 1880 O O . SER A 1 242 ? 12.816 -20.152 -17.831 1.00 88.81 242 SER A O 1
ATOM 1882 N N . THR A 1 243 ? 13.605 -18.422 -16.608 1.00 89.50 243 THR A N 1
ATOM 1883 C CA . THR A 1 243 ? 13.804 -19.156 -15.350 1.00 89.50 243 THR A CA 1
ATOM 1884 C C . THR A 1 243 ? 13.354 -18.331 -14.142 1.00 89.50 243 THR A C 1
ATOM 1886 O O . THR A 1 243 ? 13.605 -17.132 -14.058 1.00 89.50 243 THR A O 1
ATOM 1889 N N . ILE A 1 244 ? 12.716 -18.993 -13.177 1.00 90.44 244 ILE A N 1
ATOM 1890 C CA . ILE A 1 244 ? 12.341 -18.475 -11.861 1.00 90.44 244 ILE A CA 1
ATOM 1891 C C . ILE A 1 244 ? 12.856 -19.456 -10.810 1.00 90.44 244 ILE A C 1
ATOM 1893 O O . ILE A 1 244 ? 12.488 -20.634 -10.815 1.00 90.44 244 ILE A O 1
ATOM 1897 N N . ALA A 1 245 ? 13.664 -18.970 -9.878 1.00 89.31 245 ALA A N 1
ATOM 1898 C CA . ALA A 1 245 ? 14.186 -19.753 -8.766 1.00 89.31 245 ALA A CA 1
ATOM 1899 C C . ALA A 1 245 ? 14.477 -18.841 -7.565 1.00 89.31 245 ALA A C 1
ATOM 1901 O O . ALA A 1 245 ? 14.248 -17.631 -7.634 1.00 89.31 245 ALA A O 1
ATOM 1902 N N . SER A 1 246 ? 14.924 -19.430 -6.455 1.00 89.00 246 SER A N 1
ATOM 1903 C CA . SER A 1 246 ? 15.596 -18.658 -5.407 1.00 89.00 246 SER A CA 1
ATOM 1904 C C . SER A 1 246 ? 16.989 -18.225 -5.888 1.00 89.00 246 SER A C 1
ATOM 1906 O O . SER A 1 246 ? 17.492 -18.776 -6.866 1.00 89.00 246 SER A O 1
ATOM 1908 N N . ASP A 1 247 ? 17.589 -17.243 -5.219 1.00 84.31 247 ASP A N 1
ATOM 1909 C CA . ASP A 1 247 ? 18.930 -16.739 -5.544 1.00 84.31 247 ASP A CA 1
ATOM 1910 C C . ASP A 1 247 ? 19.983 -17.861 -5.488 1.00 84.31 247 ASP A C 1
ATOM 1912 O O . ASP A 1 247 ? 20.656 -18.133 -6.483 1.00 84.31 247 ASP A O 1
ATOM 1916 N N . ASP A 1 248 ? 19.996 -18.618 -4.384 1.00 84.50 248 ASP A N 1
ATOM 1917 C CA . ASP A 1 248 ? 20.862 -19.786 -4.177 1.00 84.50 248 ASP A CA 1
ATOM 1918 C C . ASP A 1 248 ? 20.733 -20.811 -5.309 1.00 84.50 248 ASP A C 1
ATOM 1920 O O . ASP A 1 248 ? 21.724 -21.343 -5.807 1.00 84.50 248 ASP A O 1
ATOM 1924 N N . ASP A 1 249 ? 19.500 -21.089 -5.739 1.00 86.62 249 ASP A N 1
ATOM 1925 C CA . ASP A 1 249 ? 19.239 -22.086 -6.773 1.00 86.62 249 ASP A CA 1
ATOM 1926 C C . ASP A 1 249 ? 19.578 -21.576 -8.181 1.00 86.62 249 ASP A C 1
ATOM 1928 O O . ASP A 1 249 ? 19.792 -22.404 -9.066 1.00 86.62 249 ASP A O 1
ATOM 1932 N N . LEU A 1 250 ? 19.595 -20.258 -8.416 1.00 84.94 250 LEU A N 1
ATOM 1933 C CA . LEU A 1 250 ? 19.873 -19.654 -9.725 1.00 84.94 250 LEU A CA 1
ATOM 1934 C C . LEU A 1 250 ? 21.369 -19.406 -9.945 1.00 84.94 250 LEU A C 1
ATOM 1936 O O . LEU A 1 250 ? 21.867 -19.653 -11.042 1.00 84.94 250 LEU A O 1
ATOM 1940 N N . PHE A 1 251 ? 22.075 -18.952 -8.909 1.00 83.12 251 PHE A N 1
ATOM 1941 C CA . PHE A 1 251 ? 23.474 -18.526 -9.000 1.00 83.12 251 PHE A CA 1
ATOM 1942 C C . PHE A 1 251 ? 24.448 -19.435 -8.249 1.00 83.12 251 PHE A C 1
ATOM 1944 O O . PHE A 1 251 ? 25.648 -19.191 -8.283 1.00 83.12 251 PHE A O 1
ATOM 1951 N N . ASN A 1 252 ? 23.961 -20.517 -7.626 1.00 71.69 252 ASN A N 1
ATOM 1952 C CA . ASN A 1 252 ? 24.765 -21.367 -6.746 1.00 71.69 252 ASN A CA 1
ATOM 1953 C C . ASN A 1 252 ? 25.415 -20.536 -5.628 1.00 71.69 252 ASN A C 1
ATOM 1955 O O . ASN A 1 252 ? 26.607 -20.684 -5.359 1.00 71.69 252 ASN A O 1
ATOM 1959 N N . GLY A 1 253 ? 24.617 -19.650 -5.018 1.00 56.72 253 GLY A N 1
ATOM 1960 C CA . GLY A 1 253 ? 25.027 -18.821 -3.890 1.00 56.72 253 GLY A CA 1
ATOM 1961 C C . GLY A 1 253 ? 25.550 -19.715 -2.774 1.00 56.72 253 GLY A C 1
ATOM 1962 O O . GLY A 1 253 ? 24.790 -20.398 -2.086 1.00 56.72 253 GLY A O 1
ATOM 1963 N N . GLU A 1 254 ? 26.872 -19.797 -2.645 1.00 51.34 254 GLU A N 1
ATOM 1964 C CA . GLU A 1 254 ? 27.489 -20.490 -1.529 1.00 51.34 254 GLU A CA 1
ATOM 1965 C C . GLU A 1 254 ? 27.010 -19.838 -0.226 1.00 51.34 254 GLU A C 1
ATOM 1967 O O . GLU A 1 254 ? 26.890 -18.618 -0.134 1.00 51.34 254 GLU A O 1
ATOM 1972 N N . ASN A 1 255 ? 26.753 -20.666 0.791 1.00 46.97 255 ASN A N 1
ATOM 1973 C CA . ASN A 1 255 ? 26.531 -20.264 2.181 1.00 46.97 255 ASN A CA 1
ATOM 1974 C C . ASN A 1 255 ? 27.729 -19.453 2.722 1.00 46.97 255 ASN A C 1
ATOM 1976 O O . ASN A 1 255 ? 28.517 -19.964 3.518 1.00 46.97 255 ASN A O 1
ATOM 1980 N N . THR A 1 256 ? 27.883 -18.198 2.317 1.00 45.91 256 THR A N 1
ATOM 1981 C CA . THR A 1 256 ? 28.828 -17.252 2.910 1.00 45.91 256 THR A CA 1
ATOM 1982 C C . THR A 1 256 ? 28.037 -16.168 3.630 1.00 45.91 256 THR A C 1
ATOM 1984 O O . THR A 1 256 ? 27.914 -15.040 3.155 1.00 45.91 256 THR A O 1
ATOM 1987 N N . LEU A 1 257 ? 27.464 -16.550 4.774 1.00 41.94 257 LEU A N 1
ATOM 1988 C CA . LEU A 1 257 ? 27.192 -15.628 5.877 1.00 41.94 257 LEU A CA 1
ATOM 1989 C C . LEU A 1 257 ? 28.391 -15.628 6.826 1.00 41.94 257 LEU A C 1
ATOM 1991 O O . LEU A 1 257 ? 28.901 -16.737 7.115 1.00 41.94 257 LEU A O 1
#

Organism: NCBI:txid412755

Secondary structure (DSSP, 8-state):
----EEEEEEEPP--TT-TT--TT---S--HHHH-TT--PPSSEEEEEEEEEEETT--BPPPEEP---SPEEETTEEEBSSEEEEPPPPTTS-TTT---EEEEEEESS-S--SS-BTTTTB--B-B--TTSTT-BTTSEEEEEEEEEESS--SS-----PPBSS-SS-TTTTTTT--B----TTHHHHSPPP-TT--TT---B---PEE--SEEE-S----TTTTT-SEEE----SS-EE---B--HHHHH------

pLDDT: mean 82.75, std 12.75, range [41.94, 96.62]